Protein AF-A0A6A6R5P1-F1 (afdb_monomer_lite)

Foldseek 3Di:
DDDDDLVNDDLVVLLVVQLLQWAWEFELVAIDIDGPQCPDDPSSVVSNVVSVLLHDDDPPRPPRYEQEPDDPSSLVRVVVVQVSRVVSQVVVVPDPRLGRAEYEYEPARPLCVVPPLPDDQVVLVVLLVSLVVVLVCLLVLLVSVLVDDLSHQEYEYAPAHDPVRQVSLVPHDLLSLLSSLQSNVVSLVCNQPPDPVSDDPPPPDS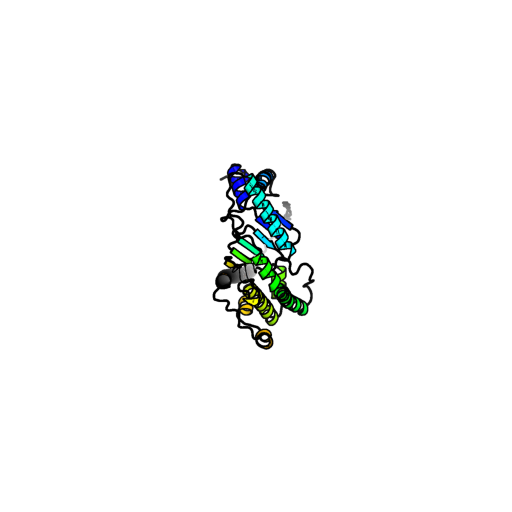HDYAYDYEDDLVCPVSLVDHHPCCVPPPVDDRDPQCDDRNVVVVVRSVVVVVVVVVVVVVVVVVVVVVVVVVVVVVVVVVVVVVVVVVVVVVVVVVVVVVVVVPPPDDDDDDDDDDDPDDDDPDDDDDD

Radius of gyration: 35.74 Å; chains: 1; bounding box: 60×50×123 Å

Organism: NCBI:txid390894

pLDDT: mean 77.58, std 15.61, range [39.22, 97.81]

Sequence (335 aa):
MSSTTILSLPAELRQQIVAQTISATIDKKGYHITTPFSSVCKTLQADANEVLSLWLPTASADPLVFVKNPDPETFKHFHAFHQLLNERAARLKNSAWPGVSEITIQVFDQVWNGTNLLKGTHEVWRMSMGAAVYSSQCCDWVTRLEGLPDSVKTVKFDLTLGVKETEAVREAEESMQKIFWYRLLQMVKVIVRPSRSLLSSDRVSTVQYEVVGTFPEWMEDAMGTPSEVELKYYRGEPVSYGEGLFAGFMKNVHKKREAIMLEMKTAAEKKAKKQLALENAREKMRKKMMVKKDFGRRMVELKKRKREVGDVGEQSSHTSNGVKRQKTEDGSVFR

Secondary structure (DSSP, 8-state):
-----GGGS-HHHHHHHHHHT-EEEEETTEEEEE-GGGGT-HHHHHHHHHHHHH----TTSTT-EEEES--HHHHHHHHHHHHHHHHHHHHTSS-------EEEEETTSSTTTTS-TTS-HHHHHHHHHHHHHHHHTHHHHHHHHHTS-TT--EEEEE-PPPHHHHHHHHHS-HHHHHHHHHHHHHHHHHHHS--GGGS-TT-----EEEEE----GGGHHHHHS--HHHHHHH-PPPP--SSGGGHHHHHHHHHHHHHHHHHHHHHHHHHHHHHHHHHHHHHHHHHHHHHHHHHHHHHHHHHHHHHHHTTSS----------------------

Structure (mmCIF, N/CA/C/O backbone):
data_AF-A0A6A6R5P1-F1
#
_entry.id   AF-A0A6A6R5P1-F1
#
loop_
_atom_site.group_PDB
_atom_site.id
_atom_site.type_symbol
_atom_site.label_atom_id
_atom_site.label_alt_id
_atom_site.label_comp_id
_atom_site.label_asym_id
_atom_site.label_entity_id
_atom_site.label_seq_id
_atom_site.pdbx_PDB_ins_code
_atom_site.Cartn_x
_atom_site.Cartn_y
_atom_site.Cartn_z
_atom_site.occupancy
_atom_site.B_iso_or_equiv
_atom_site.auth_seq_id
_atom_site.auth_comp_id
_atom_site.auth_asym_id
_atom_site.auth_atom_id
_atom_site.pdbx_PDB_model_num
ATOM 1 N N . MET A 1 1 ? -24.287 4.886 -29.055 1.00 49.56 1 MET A N 1
ATOM 2 C CA . MET A 1 1 ? -24.604 4.405 -27.696 1.00 49.56 1 MET A CA 1
ATOM 3 C C . MET A 1 1 ? -24.125 5.465 -26.726 1.00 49.56 1 MET A C 1
ATOM 5 O O . MET A 1 1 ? -22.937 5.763 -26.728 1.00 49.56 1 MET A O 1
ATOM 9 N N . SER A 1 2 ? -25.036 6.123 -26.015 1.00 52.03 2 SER A N 1
ATOM 10 C CA . SER A 1 2 ? -24.679 7.163 -25.047 1.00 52.03 2 SER A CA 1
ATOM 11 C C . SER A 1 2 ? -23.986 6.508 -23.855 1.00 52.03 2 SER A C 1
ATOM 13 O O . SER A 1 2 ? -24.511 5.546 -23.303 1.00 52.03 2 SER A O 1
ATOM 15 N N . SER A 1 3 ? -22.795 6.987 -23.498 1.00 62.50 3 SER A N 1
ATOM 16 C CA . SER A 1 3 ? -22.064 6.507 -22.323 1.00 62.50 3 SER A CA 1
ATOM 17 C C . SER A 1 3 ? -22.866 6.830 -21.061 1.00 62.50 3 SER A C 1
ATOM 19 O O . SER A 1 3 ? -23.151 8.002 -20.805 1.00 62.50 3 SER A O 1
ATOM 21 N N . THR A 1 4 ? -23.261 5.811 -20.298 1.00 71.88 4 THR A N 1
ATOM 22 C CA . THR A 1 4 ? -23.926 5.986 -19.003 1.00 71.88 4 THR A CA 1
ATOM 23 C C . THR A 1 4 ? -22.939 6.630 -18.037 1.00 71.88 4 THR A C 1
ATOM 25 O O . THR A 1 4 ? -21.936 6.027 -17.660 1.00 71.88 4 THR A O 1
ATOM 28 N N . THR A 1 5 ? -23.199 7.874 -17.647 1.00 84.06 5 THR A N 1
ATOM 29 C CA . THR A 1 5 ? -22.381 8.590 -16.663 1.00 84.06 5 THR A CA 1
ATOM 30 C C . THR A 1 5 ? -22.953 8.383 -15.265 1.00 84.06 5 THR A C 1
ATOM 32 O O . THR A 1 5 ? -24.163 8.230 -15.104 1.00 84.06 5 THR A O 1
ATOM 35 N N . ILE A 1 6 ? -22.112 8.430 -14.229 1.00 86.38 6 ILE A N 1
ATOM 36 C CA . ILE A 1 6 ? -22.555 8.311 -12.825 1.00 86.38 6 ILE A CA 1
ATOM 37 C C . ILE A 1 6 ? -23.667 9.316 -12.467 1.00 86.38 6 ILE A C 1
ATOM 39 O O . ILE A 1 6 ? -24.543 9.018 -11.666 1.00 86.38 6 ILE A O 1
ATOM 43 N N . LEU A 1 7 ? -23.678 10.484 -13.118 1.00 88.62 7 LEU A N 1
ATOM 44 C CA . LEU A 1 7 ? -24.674 11.539 -12.913 1.00 88.62 7 LEU A CA 1
ATOM 45 C C . LEU A 1 7 ? -26.053 11.204 -13.492 1.00 88.62 7 LEU A C 1
ATOM 47 O O . LEU A 1 7 ? -27.039 11.801 -13.079 1.00 88.62 7 LEU A O 1
ATOM 51 N N . SER A 1 8 ? -26.124 10.259 -14.432 1.00 90.31 8 SER A N 1
ATOM 52 C CA . SER A 1 8 ? -27.389 9.774 -14.997 1.00 90.31 8 SER A CA 1
ATOM 53 C C . SER A 1 8 ? -28.074 8.712 -14.130 1.00 90.31 8 SER A C 1
ATOM 55 O O . SER A 1 8 ? -29.208 8.334 -14.415 1.00 90.31 8 SER A O 1
ATOM 57 N N . LEU A 1 9 ? -27.406 8.237 -13.072 1.00 91.50 9 LEU A N 1
ATOM 58 C CA . LEU A 1 9 ? -27.980 7.284 -12.128 1.00 91.50 9 LEU A CA 1
ATOM 59 C C . LEU A 1 9 ? -28.962 7.983 -11.170 1.00 91.50 9 LEU A C 1
ATOM 61 O O . LEU A 1 9 ? -28.730 9.144 -10.817 1.00 91.50 9 LEU A O 1
ATOM 65 N N . PRO A 1 10 ? -30.007 7.282 -10.693 1.00 94.31 10 PRO A N 1
ATOM 66 C CA . PRO A 1 10 ? -30.834 7.723 -9.569 1.00 94.31 10 PRO A CA 1
ATOM 67 C C . PRO A 1 10 ? -30.001 8.075 -8.331 1.00 94.31 10 PRO A C 1
ATOM 69 O O . PRO A 1 10 ? -28.913 7.524 -8.132 1.00 94.31 10 PRO A O 1
ATOM 72 N N . ALA A 1 11 ? -30.505 8.995 -7.504 1.00 92.38 11 ALA A N 1
ATOM 73 C CA . ALA A 1 11 ? -29.780 9.505 -6.338 1.00 92.38 11 ALA A CA 1
ATOM 74 C C . ALA A 1 11 ? -29.394 8.385 -5.369 1.00 92.38 11 ALA A C 1
ATOM 76 O O . ALA A 1 11 ? -28.265 8.351 -4.894 1.00 92.38 11 ALA A O 1
ATOM 77 N N . GLU A 1 12 ? -30.280 7.414 -5.185 1.00 93.50 12 GLU A N 1
ATOM 78 C CA . GLU A 1 12 ? -30.100 6.259 -4.313 1.00 93.50 12 GLU A CA 1
ATOM 79 C C . GLU A 1 12 ? -28.872 5.437 -4.732 1.00 93.50 12 GLU A C 1
ATOM 81 O O . GLU A 1 12 ? -28.031 5.088 -3.904 1.00 93.50 12 GLU A O 1
ATOM 86 N N . LEU A 1 13 ? -28.712 5.185 -6.039 1.00 93.31 13 LEU A N 1
ATOM 87 C CA . LEU A 1 13 ? -27.556 4.453 -6.562 1.00 93.31 13 LEU A CA 1
ATOM 88 C C . LEU A 1 13 ? -26.272 5.278 -6.462 1.00 93.31 13 LEU A C 1
ATOM 90 O O . LEU A 1 13 ? -25.218 4.729 -6.143 1.00 93.31 13 LEU A O 1
ATOM 94 N N . ARG A 1 14 ? -26.336 6.594 -6.704 1.00 93.06 14 ARG A N 1
ATOM 95 C CA . ARG A 1 14 ? -25.165 7.469 -6.538 1.00 93.06 14 ARG A CA 1
ATOM 96 C C . ARG A 1 14 ? -24.708 7.502 -5.085 1.00 93.06 14 ARG A C 1
ATOM 98 O O . ARG A 1 14 ? -23.525 7.311 -4.829 1.00 93.06 14 ARG A O 1
ATOM 105 N N . GLN A 1 15 ? -25.632 7.673 -4.145 1.00 92.69 15 GLN A N 1
ATOM 106 C CA . GLN A 1 15 ? -25.356 7.654 -2.711 1.00 92.69 15 GLN A CA 1
ATOM 107 C C . GLN A 1 15 ? -24.795 6.301 -2.259 1.00 92.69 15 GLN A C 1
ATOM 109 O O . GLN A 1 15 ? -23.843 6.275 -1.483 1.00 92.69 15 GLN A O 1
ATOM 114 N N . GLN A 1 16 ? -25.304 5.181 -2.786 1.00 90.62 16 GLN A N 1
ATOM 115 C CA . GLN A 1 16 ? -24.750 3.852 -2.511 1.00 90.62 16 GLN A CA 1
ATOM 116 C C . GLN A 1 16 ? -23.306 3.717 -3.015 1.00 90.62 16 GLN A C 1
ATOM 118 O O . GLN A 1 16 ? -22.446 3.227 -2.282 1.00 90.62 16 GLN A O 1
ATOM 123 N N . ILE A 1 17 ? -23.017 4.189 -4.234 1.00 90.06 17 ILE A N 1
ATOM 124 C CA . ILE A 1 17 ? -21.650 4.225 -4.773 1.00 90.06 17 ILE A CA 1
ATOM 125 C C . ILE A 1 17 ? -20.761 5.098 -3.884 1.00 90.06 17 ILE A C 1
ATOM 127 O O . ILE A 1 17 ? -19.667 4.683 -3.511 1.00 90.06 17 ILE A O 1
ATOM 131 N N . VAL A 1 18 ? -21.230 6.286 -3.494 1.00 90.69 18 VAL A N 1
ATOM 132 C CA . VAL A 1 18 ? -20.482 7.176 -2.602 1.00 90.69 18 VAL A CA 1
ATOM 133 C C . VAL A 1 18 ? -20.188 6.478 -1.276 1.00 90.69 18 VAL A C 1
ATOM 135 O O . VAL A 1 18 ? -19.024 6.431 -0.883 1.00 90.69 18 VAL A O 1
ATOM 138 N N . ALA A 1 19 ? -21.187 5.859 -0.641 1.00 89.50 19 ALA A N 1
ATOM 139 C CA . ALA A 1 19 ? -21.049 5.151 0.630 1.00 89.50 19 ALA A CA 1
ATOM 140 C C . ALA A 1 19 ? -19.973 4.054 0.597 1.00 89.50 19 ALA A C 1
ATOM 142 O O . ALA A 1 19 ? -19.229 3.893 1.565 1.00 89.50 19 ALA A O 1
ATOM 143 N N . GLN A 1 20 ? -19.861 3.343 -0.528 1.00 88.00 20 GLN A N 1
ATOM 144 C CA . GLN A 1 20 ? -18.870 2.283 -0.750 1.00 88.00 20 GLN A CA 1
ATOM 145 C C . GLN A 1 20 ? -17.444 2.801 -0.988 1.00 88.00 20 GLN A C 1
ATOM 147 O O . GLN A 1 20 ? -16.500 2.021 -0.944 1.00 88.00 20 GLN A O 1
ATOM 152 N N . THR A 1 21 ? -17.274 4.101 -1.234 1.00 89.12 21 THR A N 1
ATOM 153 C CA . THR A 1 21 ? -15.957 4.729 -1.461 1.00 89.12 21 THR A CA 1
ATOM 154 C C . THR A 1 21 ? -15.468 5.569 -0.289 1.00 89.12 21 THR A C 1
ATOM 156 O O . THR A 1 21 ? -14.417 6.205 -0.388 1.00 89.12 21 THR A O 1
ATOM 159 N N . ILE A 1 22 ? -16.239 5.638 0.797 1.00 90.69 22 ILE A N 1
ATOM 160 C CA . ILE A 1 22 ? -15.817 6.374 1.983 1.00 90.69 22 ILE A CA 1
ATOM 161 C C . ILE A 1 22 ? -14.722 5.578 2.690 1.00 90.69 22 ILE A C 1
ATOM 163 O O . ILE A 1 22 ? -14.859 4.381 2.930 1.00 90.69 22 ILE A O 1
ATOM 167 N N . SER A 1 23 ? -13.656 6.275 3.063 1.00 90.94 23 SER A N 1
ATOM 168 C CA . SER A 1 23 ? -12.560 5.748 3.869 1.00 90.94 23 SER A CA 1
ATOM 169 C C . SER A 1 23 ? -12.299 6.666 5.057 1.00 90.94 23 SER A C 1
ATOM 171 O O . SER A 1 23 ? -12.531 7.873 4.989 1.00 90.94 23 SER A O 1
ATOM 173 N N . ALA A 1 24 ? -11.806 6.100 6.149 1.00 92.88 24 ALA A N 1
ATOM 174 C CA . ALA A 1 24 ? -11.311 6.819 7.303 1.00 92.88 24 ALA A CA 1
ATOM 175 C C . ALA A 1 24 ? -9.792 6.671 7.377 1.00 92.88 24 ALA A C 1
ATOM 177 O O . ALA A 1 24 ? -9.237 5.582 7.253 1.00 92.88 24 ALA A O 1
ATOM 178 N N . THR A 1 25 ? -9.112 7.786 7.585 1.00 93.12 25 THR A N 1
ATOM 179 C CA . THR A 1 25 ? -7.673 7.850 7.808 1.00 93.12 25 THR A CA 1
ATOM 180 C C . THR A 1 25 ? -7.427 8.445 9.180 1.00 93.12 25 THR A C 1
ATOM 182 O O . THR A 1 25 ? -8.003 9.476 9.509 1.00 93.12 25 THR A O 1
ATOM 185 N N . ILE A 1 26 ? -6.589 7.803 9.978 1.00 92.06 26 ILE A N 1
ATOM 186 C CA . ILE A 1 26 ? -6.249 8.209 11.337 1.00 92.06 26 ILE A CA 1
ATOM 187 C C . ILE A 1 26 ? -4.749 8.432 11.368 1.00 92.06 26 ILE A C 1
ATOM 189 O O . ILE A 1 26 ? -3.985 7.537 11.018 1.00 92.06 26 ILE A O 1
ATOM 193 N N . ASP A 1 27 ? -4.333 9.627 11.757 1.00 89.25 27 ASP A N 1
ATOM 194 C CA . ASP A 1 27 ? -2.936 10.024 11.817 1.00 89.25 27 ASP A CA 1
ATOM 195 C C . ASP A 1 27 ? -2.658 10.885 13.060 1.00 89.25 27 ASP A C 1
ATOM 197 O O . ASP A 1 27 ? -3.489 11.030 13.962 1.00 89.25 27 ASP A O 1
ATOM 201 N N . LYS A 1 28 ? -1.465 11.478 13.117 1.00 85.56 28 LYS A N 1
ATOM 202 C CA . LYS A 1 28 ? -1.026 12.336 14.225 1.00 85.56 28 LYS A CA 1
ATOM 203 C C . LYS A 1 28 ? -1.812 13.641 14.366 1.00 85.56 28 LYS A C 1
ATOM 205 O O . LYS A 1 28 ? -1.697 14.300 15.393 1.00 85.56 28 LYS A O 1
ATOM 210 N N . LYS A 1 29 ? -2.545 14.065 13.336 1.00 89.56 29 LYS A N 1
ATOM 211 C CA . LYS A 1 29 ? -3.340 15.302 13.327 1.00 89.56 29 LYS A CA 1
ATOM 212 C C . LYS A 1 29 ? -4.791 15.053 13.719 1.00 89.56 29 LYS A C 1
ATOM 214 O O . LYS A 1 29 ? -5.472 15.999 14.105 1.00 89.56 29 LYS A O 1
ATOM 219 N N . GLY A 1 30 ? -5.263 13.815 13.609 1.00 92.50 30 GLY A N 1
ATOM 220 C CA . GLY A 1 30 ? -6.624 13.449 13.967 1.00 92.50 30 GLY A CA 1
ATOM 221 C C . GLY A 1 30 ? -7.130 12.263 13.162 1.00 92.50 30 GLY A C 1
ATOM 222 O O . GLY A 1 30 ? -6.369 11.421 12.691 1.00 92.50 30 GLY A O 1
ATOM 223 N N . TYR A 1 31 ? -8.446 12.214 12.994 1.00 93.69 31 TYR A N 1
ATOM 224 C CA . TYR A 1 31 ? -9.097 11.318 12.050 1.00 93.69 31 TYR A CA 1
ATOM 225 C C . TYR A 1 31 ? -9.787 12.125 10.948 1.00 93.69 31 TYR A C 1
ATOM 227 O O . TYR A 1 31 ? -10.333 13.207 11.173 1.00 93.69 31 TYR A O 1
ATOM 235 N N . HIS A 1 32 ? -9.788 11.574 9.742 1.00 93.31 32 HIS A N 1
ATOM 236 C CA . HIS A 1 32 ? -10.339 12.176 8.541 1.00 93.31 32 HIS A CA 1
ATOM 237 C C . HIS A 1 32 ? -11.201 11.146 7.820 1.00 93.31 32 HIS A C 1
ATOM 239 O O . HIS A 1 32 ? -10.710 10.086 7.447 1.00 93.31 32 HIS A O 1
ATOM 245 N N . ILE A 1 33 ? -12.479 11.460 7.608 1.00 92.38 33 ILE A N 1
ATOM 246 C CA . ILE A 1 33 ? -13.384 10.643 6.795 1.00 92.38 33 ILE A CA 1
ATOM 247 C C . ILE A 1 33 ? -13.461 11.299 5.418 1.00 92.38 33 ILE A C 1
ATOM 249 O O . ILE A 1 33 ? -13.849 12.462 5.308 1.00 92.38 33 ILE A O 1
ATOM 253 N N . THR A 1 34 ? -13.059 10.581 4.377 1.00 91.00 34 THR A N 1
ATOM 254 C CA . THR A 1 34 ? -12.929 11.114 3.019 1.00 91.00 34 THR A CA 1
ATOM 255 C C . THR A 1 34 ? -13.632 10.224 2.005 1.00 91.00 34 THR A C 1
ATOM 257 O O . THR A 1 34 ? -13.811 9.026 2.205 1.00 91.00 34 THR A O 1
ATOM 260 N N . THR A 1 35 ? -14.025 10.828 0.887 1.00 90.12 35 THR A N 1
ATOM 261 C CA . THR A 1 35 ? -14.514 10.136 -0.309 1.00 90.12 35 THR A CA 1
ATOM 262 C C . THR A 1 35 ? -13.945 10.831 -1.546 1.00 90.12 35 THR A C 1
ATOM 264 O O . THR A 1 35 ? -13.858 12.071 -1.557 1.00 90.12 35 THR A O 1
ATOM 267 N N . PRO A 1 36 ? -13.583 10.080 -2.605 1.00 87.19 36 PRO A N 1
ATOM 268 C CA . PRO A 1 36 ? -13.086 10.657 -3.853 1.00 87.19 36 PRO A CA 1
ATOM 269 C C . PRO A 1 36 ? -14.103 11.583 -4.539 1.00 87.19 36 PRO A C 1
ATOM 271 O O . PRO A 1 36 ? -13.725 12.367 -5.402 1.00 87.19 36 PRO A O 1
ATOM 274 N N . PHE A 1 37 ? -15.382 11.532 -4.157 1.00 87.56 37 PHE A N 1
ATOM 275 C CA . PHE A 1 37 ? -16.450 12.307 -4.788 1.00 87.56 37 PHE A CA 1
ATOM 276 C C . PHE A 1 37 ? -16.629 13.730 -4.249 1.00 87.56 37 PHE A C 1
ATOM 278 O O . PHE A 1 37 ? -17.340 14.529 -4.860 1.00 87.56 37 PHE A O 1
ATOM 285 N N . SER A 1 38 ? -15.957 14.071 -3.148 1.00 78.31 38 SER A N 1
ATOM 286 C CA . SER A 1 38 ? -16.105 15.358 -2.452 1.00 78.31 38 SER A CA 1
ATOM 287 C C . SER A 1 38 ? -15.706 16.592 -3.281 1.00 78.31 38 SER A C 1
ATOM 289 O O . SER A 1 38 ? -16.122 17.702 -2.952 1.00 78.31 38 SER A O 1
ATOM 291 N N . SER A 1 39 ? -14.951 16.414 -4.372 1.00 81.94 39 SER A N 1
ATOM 292 C CA . SER A 1 39 ? -14.441 17.494 -5.232 1.00 81.94 39 SER A CA 1
ATOM 293 C C . SER A 1 39 ? -14.765 17.337 -6.724 1.00 81.94 39 SER A C 1
ATOM 295 O O . SER A 1 39 ? -14.327 18.155 -7.531 1.00 81.94 39 SER A O 1
ATOM 297 N N . VAL A 1 40 ? -15.530 16.310 -7.118 1.00 84.81 40 VAL A N 1
ATOM 298 C CA . VAL A 1 40 ? -15.752 15.988 -8.541 1.00 84.81 40 VAL A CA 1
ATOM 299 C C . VAL A 1 40 ? -16.800 16.902 -9.176 1.00 84.81 40 VAL A C 1
ATOM 301 O O . VAL A 1 40 ? -16.565 17.490 -10.228 1.00 84.81 40 VAL A O 1
ATOM 304 N N . CYS A 1 41 ? -17.981 17.016 -8.562 1.00 90.50 41 CYS A N 1
ATOM 305 C CA . CYS A 1 41 ? -19.042 17.917 -9.014 1.00 90.50 41 CYS A CA 1
ATOM 306 C C . CYS A 1 41 ? -20.042 18.205 -7.886 1.00 90.50 41 CYS A C 1
ATOM 308 O O . CYS A 1 41 ? -20.133 17.444 -6.925 1.00 90.50 41 CYS A O 1
ATOM 310 N N . LYS A 1 42 ? -20.839 19.273 -8.035 1.00 92.62 42 LYS A N 1
ATOM 311 C CA . LYS A 1 42 ? -21.799 19.723 -7.010 1.00 92.62 42 LYS A CA 1
ATOM 312 C C . LYS A 1 42 ? -22.815 18.648 -6.610 1.00 92.62 42 LYS A C 1
ATOM 314 O O . LYS A 1 42 ? -23.128 18.535 -5.433 1.00 92.62 42 LYS A O 1
ATOM 319 N N . THR A 1 43 ? -23.309 17.859 -7.567 1.00 92.19 43 THR A N 1
ATOM 320 C CA . THR A 1 43 ? -24.291 16.796 -7.296 1.00 92.19 43 THR A CA 1
ATOM 321 C C . THR A 1 43 ? -23.692 15.696 -6.427 1.00 92.19 43 THR A C 1
ATOM 323 O O . THR A 1 43 ? -24.227 15.402 -5.368 1.00 92.19 43 THR A O 1
ATOM 326 N N . LEU A 1 44 ? -22.539 15.148 -6.821 1.00 91.06 44 LEU A N 1
ATOM 327 C CA . LEU A 1 44 ? -21.869 14.103 -6.043 1.00 91.06 44 LEU A CA 1
ATOM 328 C C . LEU A 1 44 ? -21.348 14.619 -4.698 1.00 91.06 44 LEU A C 1
ATOM 330 O O . LEU A 1 44 ? -21.299 13.865 -3.735 1.00 91.06 44 LEU A O 1
ATOM 334 N N . GLN A 1 45 ? -20.988 15.900 -4.613 1.00 92.88 45 GLN A N 1
ATOM 335 C CA . GLN A 1 45 ? -20.626 16.535 -3.351 1.00 92.88 45 GLN A CA 1
ATOM 336 C C . GLN A 1 45 ? -21.830 16.639 -2.403 1.00 92.88 45 GLN A C 1
ATOM 338 O O . GLN A 1 45 ? -21.678 16.399 -1.208 1.00 92.88 45 GLN A O 1
ATOM 343 N N . ALA A 1 46 ? -23.020 16.969 -2.916 1.00 92.00 46 ALA A N 1
ATOM 344 C CA . ALA A 1 46 ? -24.247 16.966 -2.123 1.00 92.00 46 ALA A CA 1
ATOM 345 C C . ALA A 1 46 ? -24.589 15.547 -1.641 1.00 92.00 46 ALA A C 1
ATOM 347 O O . ALA A 1 46 ? -24.777 15.357 -0.440 1.00 92.00 46 ALA A O 1
ATOM 348 N N . ASP A 1 47 ? -24.542 14.561 -2.548 1.00 93.62 47 ASP A N 1
ATOM 349 C CA . ASP A 1 47 ? -24.736 13.143 -2.216 1.00 93.62 47 ASP A CA 1
ATOM 350 C C . ASP A 1 47 ? -23.720 12.695 -1.138 1.00 93.62 47 ASP A C 1
ATOM 352 O O . ASP A 1 47 ? -24.078 12.046 -0.159 1.00 93.62 47 ASP A O 1
ATOM 356 N N . ALA A 1 48 ? -22.448 13.095 -1.259 1.00 92.81 48 ALA A N 1
ATOM 357 C CA . ALA A 1 48 ? -21.409 12.790 -0.277 1.00 92.81 48 ALA A CA 1
ATOM 358 C C . ALA A 1 48 ? -21.651 13.426 1.088 1.00 92.81 48 ALA A C 1
ATOM 360 O O . ALA A 1 48 ? -21.483 12.751 2.100 1.00 92.81 48 ALA A O 1
ATOM 361 N N . ASN A 1 49 ? -22.051 14.695 1.141 1.00 92.44 49 ASN A N 1
ATOM 362 C CA . ASN A 1 49 ? -22.329 15.372 2.407 1.00 92.44 49 ASN A CA 1
ATOM 363 C C . ASN A 1 49 ? -23.488 14.708 3.160 1.00 92.44 49 ASN A C 1
ATOM 365 O O . ASN A 1 49 ? -23.417 14.551 4.380 1.00 92.44 49 ASN A O 1
ATOM 369 N N . GLU A 1 50 ? -24.523 14.287 2.433 1.00 92.25 50 GLU A N 1
ATOM 370 C CA . GLU A 1 50 ? -25.654 13.555 2.998 1.00 92.25 50 GLU A CA 1
ATOM 371 C C . GLU A 1 50 ? -25.195 12.206 3.568 1.00 92.25 50 GLU A C 1
ATOM 373 O O . GLU A 1 50 ? -25.357 11.944 4.765 1.00 92.25 50 GLU A O 1
ATOM 378 N N . VAL A 1 51 ? -24.514 11.398 2.748 1.00 91.81 51 VAL A N 1
ATOM 379 C CA . VAL A 1 51 ? -24.054 10.057 3.128 1.00 91.81 51 VAL A CA 1
ATOM 380 C C . VAL A 1 51 ? -23.047 10.104 4.280 1.00 91.81 51 VAL A C 1
ATOM 382 O O . VAL A 1 51 ? -23.167 9.326 5.223 1.00 91.81 51 VAL A O 1
ATOM 385 N N . LEU A 1 52 ? -22.076 11.022 4.268 1.00 91.00 52 LEU A N 1
ATOM 386 C CA . LEU A 1 52 ? -21.011 11.101 5.281 1.00 91.00 52 LEU A CA 1
ATOM 387 C C . LEU A 1 52 ? -21.540 11.312 6.704 1.00 91.00 52 LEU A C 1
ATOM 389 O O . LEU A 1 52 ? -20.911 10.857 7.665 1.00 91.00 52 LEU A O 1
ATOM 393 N N . SER A 1 53 ? -22.670 12.006 6.852 1.00 89.12 53 SER A N 1
ATOM 394 C CA . SER A 1 53 ? -23.288 12.276 8.155 1.00 89.12 53 SER A CA 1
ATOM 395 C C . SER A 1 53 ? -23.917 11.027 8.789 1.00 89.12 53 SER A C 1
ATOM 397 O O . SER A 1 53 ? -23.938 10.899 10.016 1.00 89.12 53 SER A O 1
ATOM 399 N N . LEU A 1 54 ? -24.364 10.094 7.944 1.00 89.25 54 LEU A N 1
ATOM 400 C CA . LEU A 1 54 ? -25.032 8.843 8.312 1.00 89.25 54 LEU A CA 1
ATOM 401 C C . LEU A 1 54 ? -24.108 7.627 8.205 1.00 89.25 54 LEU A C 1
ATOM 403 O O . LEU A 1 54 ? -24.463 6.533 8.637 1.00 89.25 54 LEU A O 1
ATOM 407 N N . TRP A 1 55 ? -22.932 7.807 7.610 1.00 90.00 55 TRP A N 1
ATOM 408 C CA . TRP A 1 55 ? -22.037 6.712 7.300 1.00 90.00 55 TRP A CA 1
ATOM 409 C C . TRP A 1 55 ? -21.484 6.041 8.556 1.00 90.00 55 TRP A C 1
ATOM 411 O O . TRP A 1 55 ? -20.978 6.698 9.478 1.00 90.00 55 TRP A O 1
ATOM 421 N N . LEU A 1 56 ? -21.544 4.712 8.518 1.00 89.06 56 LEU A N 1
ATOM 422 C CA . LEU A 1 56 ? -20.961 3.792 9.474 1.00 89.06 56 LEU A CA 1
ATOM 423 C C . LEU A 1 56 ? -20.167 2.724 8.713 1.00 89.06 56 LEU A C 1
ATOM 425 O O . LEU A 1 56 ? -20.649 2.223 7.691 1.00 89.06 56 LEU A O 1
ATOM 429 N N . PRO A 1 57 ? -18.986 2.330 9.214 1.00 83.81 57 PRO A N 1
ATOM 430 C CA . PRO A 1 57 ? -18.226 1.232 8.646 1.00 83.81 57 PRO A CA 1
ATOM 431 C C . PRO A 1 57 ? -19.020 -0.067 8.562 1.00 83.81 57 PRO A C 1
ATOM 433 O O . PRO A 1 57 ? -19.604 -0.498 9.555 1.00 83.81 57 PRO A O 1
ATOM 436 N N . THR A 1 58 ? -19.010 -0.711 7.395 1.00 76.25 58 THR A N 1
ATOM 437 C CA . THR A 1 58 ? -19.607 -2.039 7.196 1.00 76.25 58 THR A CA 1
ATOM 438 C C . THR A 1 58 ? -18.523 -3.056 6.866 1.00 76.25 58 THR A C 1
ATOM 440 O O . THR A 1 58 ? -17.522 -2.724 6.236 1.00 76.25 58 THR A O 1
ATOM 443 N N . ALA A 1 59 ? -18.733 -4.311 7.273 1.00 63.69 59 ALA A N 1
ATOM 444 C CA . ALA A 1 59 ? -17.760 -5.393 7.103 1.00 63.69 59 ALA A CA 1
ATOM 445 C C . ALA A 1 59 ? -17.437 -5.732 5.632 1.00 63.69 59 ALA A C 1
ATOM 447 O O . ALA A 1 59 ? -16.468 -6.432 5.368 1.00 63.69 59 ALA A O 1
ATOM 448 N N . SER A 1 60 ? -18.246 -5.267 4.674 1.00 61.66 60 SER A N 1
ATOM 449 C CA . SER A 1 60 ? -18.064 -5.524 3.240 1.00 61.66 60 SER A CA 1
ATOM 450 C C . SER A 1 60 ? -17.229 -4.471 2.509 1.00 61.66 60 SER A C 1
ATOM 452 O O . SER A 1 60 ? -17.000 -4.620 1.312 1.00 61.66 60 SER A O 1
ATOM 454 N N . ALA A 1 61 ? -16.832 -3.386 3.173 1.00 57.56 61 ALA A N 1
ATOM 455 C CA . ALA A 1 61 ? -16.067 -2.313 2.553 1.00 57.56 61 ALA A CA 1
ATOM 456 C C . ALA A 1 61 ? -14.608 -2.383 3.045 1.00 57.56 61 ALA A C 1
ATOM 458 O O . ALA A 1 61 ? -14.306 -2.071 4.195 1.00 57.56 61 ALA A O 1
ATOM 459 N N . ASP A 1 62 ? -13.724 -2.873 2.173 1.00 54.44 62 ASP A N 1
ATOM 460 C CA . ASP A 1 62 ? -12.329 -3.229 2.472 1.00 54.44 62 ASP A CA 1
ATOM 461 C C . ASP A 1 62 ? -11.348 -2.272 1.755 1.00 54.44 62 ASP A C 1
ATOM 463 O O . ASP A 1 62 ? -11.504 -2.062 0.546 1.00 54.44 62 ASP A O 1
ATOM 467 N N . PRO A 1 63 ? -10.316 -1.716 2.421 1.00 55.34 63 PRO A N 1
ATOM 468 C CA . PRO A 1 63 ? -10.189 -1.468 3.857 1.00 55.34 63 PRO A CA 1
ATOM 469 C C . PRO A 1 63 ? -10.679 -0.057 4.205 1.00 55.34 63 PRO A C 1
ATOM 471 O O . PRO A 1 63 ? -10.342 0.938 3.558 1.00 55.34 63 PRO A O 1
ATOM 474 N N . LEU A 1 64 ? -11.479 0.040 5.265 1.00 71.50 64 LEU A N 1
ATOM 475 C CA . LEU A 1 64 ? -12.172 1.282 5.590 1.00 71.50 64 LEU A CA 1
ATOM 476 C C . LEU A 1 64 ? -11.414 2.209 6.537 1.00 71.50 64 LEU A C 1
ATOM 478 O O . LEU A 1 64 ? -11.709 3.399 6.558 1.00 71.50 64 LEU A O 1
ATOM 482 N N . VAL A 1 65 ? -10.493 1.685 7.349 1.00 83.38 65 VAL A N 1
ATOM 483 C CA . VAL A 1 65 ? -9.801 2.459 8.389 1.00 83.38 65 VAL A CA 1
ATOM 484 C C . VAL A 1 65 ? -8.296 2.261 8.275 1.00 83.38 65 VAL A C 1
ATOM 486 O O . VAL A 1 65 ? -7.764 1.202 8.611 1.00 83.38 65 VAL A O 1
ATOM 489 N N . PHE A 1 66 ? -7.614 3.306 7.817 1.00 88.12 66 PHE A N 1
ATOM 490 C CA . PHE A 1 66 ? -6.163 3.360 7.714 1.00 88.12 66 PHE A CA 1
ATOM 491 C C . PHE A 1 66 ? -5.573 4.093 8.909 1.00 88.12 66 PHE A C 1
ATOM 493 O O . PHE A 1 66 ? -5.882 5.260 9.136 1.00 88.12 66 PHE A O 1
ATOM 500 N N . VAL A 1 67 ? -4.678 3.436 9.636 1.00 85.50 67 VAL A N 1
ATOM 501 C CA . VAL A 1 67 ? -3.865 4.053 10.682 1.00 85.50 67 VAL A CA 1
ATOM 502 C C . VAL A 1 67 ? -2.503 4.383 10.085 1.00 85.50 67 VAL A C 1
ATOM 504 O O . VAL A 1 67 ? -1.731 3.492 9.732 1.00 85.50 67 VAL A O 1
ATOM 507 N N . LYS A 1 68 ? -2.218 5.674 9.949 1.00 83.56 68 LYS A N 1
ATOM 508 C CA . LYS A 1 68 ? -0.988 6.219 9.379 1.00 83.56 68 LYS A CA 1
ATOM 509 C C . LYS A 1 68 ? -0.109 6.779 10.483 1.00 83.56 68 LYS A C 1
ATOM 511 O O . LYS A 1 68 ? -0.587 7.473 11.372 1.00 83.56 68 LYS A O 1
ATOM 516 N N . ASN A 1 69 ? 1.195 6.546 10.378 1.00 73.31 69 ASN A N 1
ATOM 517 C CA . ASN A 1 69 ? 2.201 7.065 11.319 1.00 73.31 69 ASN A CA 1
ATOM 518 C C . ASN A 1 69 ? 1.899 6.752 12.787 1.00 73.31 69 ASN A C 1
ATOM 520 O O . ASN A 1 69 ? 1.903 7.666 13.615 1.00 73.31 69 ASN A O 1
ATOM 524 N N . PRO A 1 70 ? 1.640 5.472 13.088 1.00 73.31 70 PRO A N 1
ATOM 525 C CA . PRO A 1 70 ? 1.174 5.025 14.389 1.00 73.31 70 PRO A CA 1
ATOM 526 C C . PRO A 1 70 ? 2.122 5.469 15.506 1.00 73.31 70 PRO A C 1
ATOM 528 O O . PRO A 1 70 ? 3.248 4.995 15.642 1.00 73.31 70 PRO A O 1
ATOM 531 N N . ASP A 1 71 ? 1.624 6.378 16.333 1.00 75.88 71 ASP A N 1
ATOM 532 C CA . ASP A 1 71 ? 2.254 6.869 17.553 1.00 75.88 71 ASP A CA 1
ATOM 533 C C . ASP A 1 71 ? 1.214 6.919 18.696 1.00 75.88 71 ASP A C 1
ATOM 535 O O . ASP A 1 71 ? 0.048 6.583 18.458 1.00 75.88 71 ASP A O 1
ATOM 539 N N . PRO A 1 72 ? 1.584 7.276 19.943 1.00 74.62 72 PRO A N 1
ATOM 540 C CA . PRO A 1 72 ? 0.623 7.304 21.048 1.00 74.62 72 PRO A CA 1
ATOM 541 C C . PRO A 1 72 ? -0.621 8.160 20.770 1.00 74.62 72 PRO A C 1
ATOM 543 O O . PRO A 1 72 ? -1.728 7.777 21.143 1.00 74.62 72 PRO A O 1
ATOM 546 N N . GLU A 1 73 ? -0.456 9.304 20.102 1.00 80.62 73 GLU A N 1
ATOM 547 C CA . GLU A 1 73 ? -1.561 10.219 19.799 1.00 80.62 73 GLU A CA 1
ATOM 548 C C . GLU A 1 73 ? -2.491 9.638 18.729 1.00 80.62 73 GLU A C 1
ATOM 550 O O . GLU A 1 73 ? -3.710 9.758 18.826 1.00 80.62 73 GLU A O 1
ATOM 555 N N . THR A 1 74 ? -1.938 8.906 17.763 1.00 84.38 74 THR A N 1
ATOM 556 C CA . THR A 1 74 ? -2.711 8.248 16.703 1.00 84.38 74 THR A CA 1
ATOM 557 C C . THR A 1 74 ? -3.746 7.269 17.275 1.00 84.38 74 THR A C 1
ATOM 559 O O . THR A 1 74 ? -4.888 7.233 16.816 1.00 84.38 74 THR A O 1
ATOM 562 N N . PHE A 1 75 ? -3.405 6.514 18.326 1.00 84.31 75 PHE A N 1
ATOM 563 C CA . PHE A 1 75 ? -4.363 5.610 18.979 1.00 84.31 75 PHE A CA 1
ATOM 564 C C . PHE A 1 75 ? -5.418 6.360 19.805 1.00 84.31 75 PHE A C 1
ATOM 566 O O . PHE A 1 75 ? -6.574 5.937 19.845 1.00 84.31 75 PHE A O 1
ATOM 573 N N . LYS A 1 76 ? -5.091 7.521 20.389 1.00 88.31 76 LYS A N 1
ATOM 574 C CA . LYS A 1 76 ? -6.113 8.394 20.996 1.00 88.31 76 LYS A CA 1
ATOM 575 C C . LYS A 1 76 ? -7.104 8.895 19.946 1.00 88.31 76 LYS A C 1
ATOM 577 O O . LYS A 1 76 ? -8.311 8.877 20.184 1.00 88.31 76 LYS A O 1
ATOM 582 N N . HIS A 1 77 ? -6.619 9.282 18.765 1.00 91.62 77 HIS A N 1
ATOM 583 C CA . HIS A 1 77 ? -7.481 9.662 17.645 1.00 91.62 77 HIS A CA 1
ATOM 584 C C . HIS A 1 77 ? -8.325 8.493 17.140 1.00 91.62 77 HIS A C 1
ATOM 586 O O . HIS A 1 77 ? -9.487 8.698 16.792 1.00 91.62 77 HIS A O 1
ATOM 592 N N . PHE A 1 78 ? -7.790 7.270 17.167 1.00 90.94 78 PHE A N 1
ATOM 593 C CA . PHE A 1 78 ? -8.564 6.066 16.881 1.00 90.94 78 PHE A CA 1
ATOM 594 C C . PHE A 1 78 ? -9.724 5.882 17.866 1.00 90.94 78 PHE A C 1
ATOM 596 O O . PHE A 1 78 ? -10.859 5.660 17.445 1.00 90.94 78 PHE A O 1
ATOM 603 N N . HIS A 1 79 ? -9.482 6.043 19.168 1.00 90.19 79 HIS A N 1
ATOM 604 C CA . HIS A 1 79 ? -10.549 5.993 20.169 1.00 90.19 79 HIS A CA 1
ATOM 605 C C . HIS A 1 79 ? -11.595 7.093 19.972 1.00 90.19 79 HIS A C 1
ATOM 607 O O . HIS A 1 79 ? -12.791 6.806 20.021 1.00 90.19 79 HIS A O 1
ATOM 613 N N . ALA A 1 80 ? -11.169 8.328 19.691 1.00 93.12 80 ALA A N 1
ATOM 614 C CA . ALA A 1 80 ? -12.082 9.435 19.405 1.00 93.12 80 ALA A CA 1
ATOM 615 C C . ALA A 1 80 ? -12.929 9.175 18.145 1.00 93.12 80 ALA A C 1
ATOM 617 O O . ALA A 1 80 ? -14.131 9.440 18.132 1.00 93.12 80 ALA A O 1
ATOM 618 N N . PHE A 1 81 ? -12.325 8.605 17.099 1.00 93.69 81 PHE A N 1
ATOM 619 C CA . PHE A 1 81 ? -13.029 8.165 15.897 1.00 93.69 81 PHE A CA 1
ATOM 620 C C . PHE A 1 81 ? -14.057 7.073 16.214 1.00 93.69 81 PHE A C 1
ATOM 622 O O . PHE A 1 81 ? -15.213 7.168 15.803 1.00 93.69 81 PHE A O 1
ATOM 629 N N . HIS A 1 82 ? -13.671 6.062 16.992 1.00 91.19 82 HIS A N 1
ATOM 630 C CA . HIS A 1 82 ? -14.575 4.994 17.406 1.00 91.19 82 HIS A CA 1
ATOM 631 C C . HIS A 1 82 ? -15.755 5.530 18.234 1.00 91.19 82 HIS A C 1
ATOM 633 O O . HIS A 1 82 ? -16.900 5.133 18.017 1.00 91.19 82 HIS A O 1
ATOM 639 N N . GLN A 1 83 ? -15.504 6.484 19.136 1.00 92.25 83 GLN A N 1
ATOM 640 C CA . GLN A 1 83 ? -16.549 7.161 19.903 1.00 92.25 83 GLN A CA 1
ATOM 641 C C . GLN A 1 83 ? -17.523 7.922 18.992 1.00 92.25 83 GLN A C 1
ATOM 643 O O . GLN A 1 83 ? -18.733 7.746 19.126 1.00 92.25 83 GLN A O 1
ATOM 648 N N . LEU A 1 84 ? -17.017 8.696 18.024 1.00 92.75 84 LEU A N 1
ATOM 649 C CA . LEU A 1 84 ? -17.854 9.386 17.037 1.00 92.75 84 LEU A CA 1
ATOM 650 C C . LEU A 1 84 ? -18.787 8.408 16.307 1.00 92.75 84 LEU A C 1
ATOM 652 O O . LEU A 1 84 ? -19.965 8.706 16.092 1.00 92.75 84 LEU A O 1
ATOM 656 N N . LEU A 1 85 ? -18.270 7.251 15.894 1.00 91.88 85 LEU A N 1
ATOM 657 C CA . LEU A 1 85 ? -19.064 6.247 15.191 1.00 91.88 85 LEU A CA 1
ATOM 658 C C . LEU A 1 85 ? -20.111 5.589 16.100 1.00 91.88 85 LEU A C 1
ATOM 660 O O . LEU A 1 85 ? -21.247 5.401 15.666 1.00 91.88 85 LEU A O 1
ATOM 664 N N . ASN A 1 86 ? -19.785 5.331 17.368 1.00 90.19 86 ASN A N 1
ATOM 665 C CA . ASN A 1 86 ? -20.757 4.862 18.359 1.00 90.19 86 ASN A CA 1
ATOM 666 C C . ASN A 1 86 ? -21.893 5.874 18.569 1.00 90.19 86 ASN A C 1
ATOM 668 O O . ASN A 1 86 ? -23.067 5.504 18.566 1.00 90.19 86 ASN A O 1
ATOM 672 N N . GLU A 1 87 ? -21.567 7.162 18.695 1.00 91.56 87 GLU A N 1
ATOM 673 C CA . GLU A 1 87 ? -22.561 8.234 18.824 1.00 91.56 87 GLU A CA 1
ATOM 674 C C . GLU A 1 87 ? -23.446 8.341 17.572 1.00 91.56 87 GLU A C 1
ATOM 676 O O . GLU A 1 87 ? -24.660 8.537 17.666 1.00 91.56 87 GLU A O 1
ATOM 681 N N . ARG A 1 88 ? -22.870 8.166 16.375 1.00 91.44 88 ARG A N 1
ATOM 682 C CA . ARG A 1 88 ? -23.638 8.079 15.121 1.00 91.44 88 ARG A CA 1
ATOM 683 C C . ARG A 1 88 ? -24.579 6.879 15.119 1.00 91.44 88 ARG A C 1
ATOM 685 O O . ARG A 1 88 ? -25.762 7.064 14.843 1.00 91.44 88 ARG A O 1
ATOM 692 N N . ALA A 1 89 ? -24.089 5.693 15.467 1.00 90.44 89 ALA A N 1
ATOM 693 C CA . ALA A 1 89 ? -24.893 4.477 15.522 1.00 90.44 89 ALA A CA 1
ATOM 694 C C . ALA A 1 89 ? -26.072 4.613 16.498 1.00 90.44 89 ALA A C 1
ATOM 696 O O . ALA A 1 89 ? -27.207 4.306 16.134 1.00 90.44 89 ALA A O 1
ATOM 697 N N . ALA A 1 90 ? -25.835 5.178 17.686 1.00 90.38 90 ALA A N 1
ATOM 698 C CA . ALA A 1 90 ? -26.878 5.427 18.680 1.00 90.38 90 ALA A CA 1
ATOM 699 C C . ALA A 1 90 ? -27.979 6.375 18.166 1.00 90.38 90 ALA A C 1
ATOM 701 O O . ALA A 1 90 ? -29.165 6.157 18.422 1.00 90.38 90 ALA A O 1
ATOM 702 N N . ARG A 1 91 ? -27.614 7.412 17.396 1.00 90.38 91 ARG A N 1
ATOM 703 C CA . ARG A 1 91 ? -28.585 8.351 16.804 1.00 90.38 91 ARG A CA 1
ATOM 704 C C . ARG A 1 91 ? -29.442 7.723 15.709 1.00 90.38 91 ARG A C 1
ATOM 706 O O . ARG A 1 91 ? -30.582 8.147 15.534 1.00 90.38 91 ARG A O 1
ATOM 713 N N . LEU A 1 92 ? -28.928 6.722 14.994 1.00 87.19 92 LEU A N 1
ATOM 714 C CA . LEU A 1 92 ? -29.616 6.120 13.849 1.00 87.19 92 LEU A CA 1
ATOM 715 C C . LEU A 1 92 ? -30.754 5.158 14.233 1.00 87.19 92 LEU A C 1
ATOM 717 O O . LEU A 1 92 ? -31.450 4.694 13.335 1.00 87.19 92 LEU A O 1
ATOM 721 N N . LYS A 1 93 ? -30.978 4.906 15.537 1.00 71.25 93 LYS A N 1
ATOM 722 C CA . LYS A 1 93 ? -32.094 4.179 16.201 1.00 71.25 93 LYS A CA 1
ATOM 723 C C . LYS A 1 93 ? -32.445 2.759 15.713 1.00 71.25 93 LYS A C 1
ATOM 725 O O . LYS A 1 93 ? -33.038 2.017 16.483 1.00 71.25 93 LYS A O 1
ATOM 730 N N . ASN A 1 94 ? -32.032 2.351 14.515 1.00 64.81 94 ASN A N 1
ATOM 731 C CA . ASN A 1 94 ? -32.343 1.069 13.872 1.00 64.81 94 ASN A CA 1
ATOM 732 C C . ASN A 1 94 ? -31.102 0.359 13.303 1.00 64.81 94 ASN A C 1
ATOM 734 O O . ASN A 1 94 ? -31.229 -0.679 12.660 1.00 64.81 94 ASN A O 1
ATOM 738 N N . SER A 1 95 ? -29.901 0.910 13.493 1.00 64.44 95 SER A N 1
ATOM 739 C CA . SER A 1 95 ? -28.662 0.309 12.991 1.00 64.44 95 SER A CA 1
ATOM 740 C C . SER A 1 95 ? -27.858 -0.263 14.150 1.00 64.44 95 SER A C 1
ATOM 742 O O . SER A 1 95 ? -27.173 0.471 14.858 1.00 64.44 95 SER A O 1
ATOM 744 N N . ALA A 1 96 ? -27.936 -1.582 14.342 1.00 76.06 96 ALA A N 1
ATOM 745 C CA . ALA A 1 96 ? -26.955 -2.300 15.146 1.00 76.06 96 ALA A CA 1
ATOM 746 C C . ALA A 1 96 ? -25.614 -2.233 14.406 1.00 76.06 96 ALA A C 1
ATOM 748 O O . ALA A 1 96 ? -25.374 -2.980 13.458 1.00 76.06 96 ALA A O 1
ATOM 749 N N . TRP A 1 97 ? -24.771 -1.273 14.781 1.00 85.62 97 TRP A N 1
ATOM 750 C CA . TRP A 1 97 ? -23.444 -1.145 14.201 1.00 85.62 97 TRP A CA 1
ATOM 751 C C . TRP A 1 97 ? -22.504 -2.155 14.872 1.00 85.62 97 TRP A C 1
ATOM 753 O O . TRP A 1 97 ? -22.313 -2.071 16.084 1.00 85.62 97 TRP A O 1
ATOM 763 N N . PRO A 1 98 ? -21.905 -3.105 14.129 1.00 83.19 98 PRO A N 1
ATOM 764 C CA . PRO A 1 98 ? -21.047 -4.141 14.710 1.00 83.19 98 PRO A CA 1
ATOM 765 C C . PRO A 1 98 ? -19.665 -3.625 15.150 1.00 83.19 98 PRO A C 1
ATOM 767 O O . PRO A 1 98 ? -18.834 -4.417 15.591 1.00 83.19 98 PRO A O 1
ATOM 770 N N . GLY A 1 99 ? -19.409 -2.321 15.015 1.00 87.31 99 GLY A N 1
ATOM 771 C CA . GLY A 1 99 ? -18.107 -1.707 15.238 1.00 87.31 99 GLY A CA 1
ATOM 772 C C . GLY A 1 99 ? -17.168 -1.851 14.037 1.00 87.31 99 GLY A C 1
ATOM 773 O O . GLY A 1 99 ? -17.551 -2.310 12.957 1.00 87.31 99 GLY A O 1
ATOM 774 N N . VAL A 1 100 ? -15.917 -1.432 14.224 1.00 88.44 100 VAL A N 1
ATOM 775 C CA . VAL A 1 100 ? -14.855 -1.599 13.222 1.00 88.44 100 VAL A CA 1
ATOM 776 C C . VAL A 1 100 ? -14.298 -3.008 13.359 1.00 88.44 100 VAL A C 1
ATOM 778 O O . VAL A 1 100 ? -13.699 -3.309 14.386 1.00 88.44 100 VAL A O 1
ATOM 781 N N . SER A 1 101 ? -14.497 -3.858 12.349 1.00 88.31 101 SER A N 1
ATOM 782 C CA . SER A 1 101 ? -14.012 -5.245 12.361 1.00 88.31 101 SER A CA 1
ATOM 783 C C . SER A 1 101 ? -12.553 -5.384 11.953 1.00 88.31 101 SER A C 1
ATOM 785 O O . SER A 1 101 ? -11.877 -6.307 12.400 1.00 88.31 101 SER A O 1
ATOM 787 N N . GLU A 1 102 ? -12.078 -4.486 11.098 1.00 90.62 102 GLU A N 1
ATOM 788 C CA . GLU A 1 102 ? -10.753 -4.560 10.507 1.00 90.62 102 GLU A CA 1
ATOM 789 C C . GLU A 1 102 ? -10.111 -3.177 10.431 1.00 90.62 102 GLU A C 1
ATOM 791 O O . GLU A 1 102 ? -10.768 -2.194 10.078 1.00 90.62 102 GLU A O 1
ATOM 796 N N . ILE A 1 103 ? -8.819 -3.115 10.748 1.00 91.06 103 ILE A N 1
ATOM 797 C CA . ILE A 1 103 ? -7.993 -1.921 10.564 1.00 91.06 103 ILE A CA 1
ATOM 798 C C . ILE A 1 103 ? -6.739 -2.273 9.772 1.00 91.06 103 ILE A C 1
ATOM 800 O O . ILE A 1 103 ? -6.176 -3.358 9.929 1.00 91.06 103 ILE A O 1
ATOM 804 N N . THR A 1 104 ? -6.274 -1.333 8.952 1.00 92.00 104 THR A N 1
ATOM 805 C CA . THR A 1 104 ? -4.986 -1.443 8.262 1.00 92.00 104 THR A CA 1
ATOM 806 C C . THR A 1 104 ? -4.022 -0.410 8.818 1.00 92.00 104 THR A C 1
ATOM 808 O O . THR A 1 104 ? -4.289 0.789 8.773 1.00 92.00 104 THR A O 1
ATOM 811 N N . ILE A 1 105 ? -2.885 -0.861 9.334 1.00 89.06 105 ILE A N 1
ATOM 812 C CA . ILE A 1 105 ? -1.824 -0.006 9.854 1.00 89.06 105 ILE A CA 1
ATOM 813 C C . ILE A 1 105 ? -0.745 0.131 8.784 1.00 89.06 105 ILE A C 1
ATOM 815 O O . ILE A 1 105 ? -0.063 -0.840 8.458 1.00 89.06 105 ILE A O 1
ATOM 819 N N . GLN A 1 106 ? -0.578 1.341 8.250 1.00 85.94 106 GLN A N 1
ATOM 820 C CA . GLN A 1 106 ? 0.494 1.656 7.312 1.00 85.94 106 GLN A CA 1
ATOM 821 C C . GLN A 1 106 ? 1.782 1.909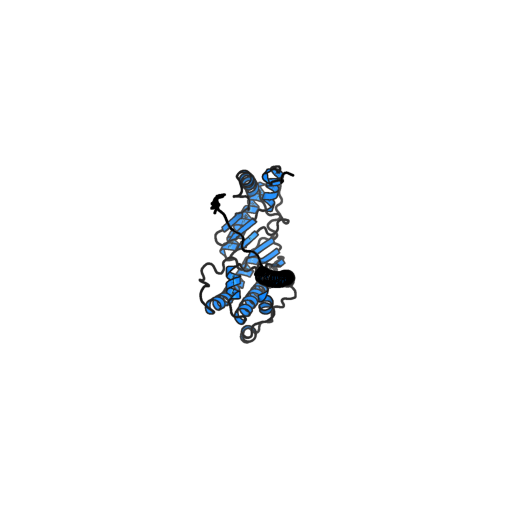 8.082 1.00 85.94 106 GLN A C 1
ATOM 823 O O . GLN A 1 106 ? 1.961 2.956 8.710 1.00 85.94 106 GLN A O 1
ATOM 828 N N . VAL A 1 107 ? 2.692 0.941 8.015 1.00 78.69 107 VAL A N 1
ATOM 829 C CA . VAL A 1 107 ? 3.931 0.967 8.800 1.00 78.69 107 VAL A CA 1
ATOM 830 C C . VAL A 1 107 ? 4.884 2.072 8.320 1.00 78.69 107 VAL A C 1
ATOM 832 O O . VAL A 1 107 ? 5.664 2.596 9.111 1.00 78.69 107 VAL A O 1
ATOM 835 N N . PHE A 1 108 ? 4.785 2.484 7.051 1.00 71.44 108 PHE A N 1
ATOM 836 C CA . PHE A 1 108 ? 5.774 3.350 6.400 1.00 71.44 108 PHE A CA 1
ATOM 837 C C . PHE A 1 108 ? 5.292 4.733 5.958 1.00 71.44 108 PHE A C 1
ATOM 839 O O . PHE A 1 108 ? 6.085 5.465 5.374 1.00 71.44 108 PHE A O 1
ATOM 846 N N . ASP A 1 109 ? 4.042 5.116 6.227 1.00 63.22 109 ASP A N 1
ATOM 847 C CA . ASP A 1 109 ? 3.401 6.243 5.528 1.00 63.22 109 ASP A CA 1
ATOM 848 C C . ASP A 1 109 ? 4.153 7.592 5.630 1.00 63.22 109 ASP A C 1
ATOM 850 O O . ASP A 1 109 ? 4.093 8.373 4.686 1.00 63.22 109 ASP A O 1
ATOM 854 N N . GLN A 1 110 ? 4.891 7.894 6.708 1.00 54.09 110 GLN A N 1
ATOM 855 C CA . GLN A 1 110 ? 5.672 9.140 6.855 1.00 54.09 110 GLN A CA 1
ATOM 856 C C . GLN A 1 110 ? 6.839 9.040 7.852 1.00 54.09 110 GLN A C 1
ATOM 858 O O . GLN A 1 110 ? 7.265 10.065 8.391 1.00 54.09 110 GLN A O 1
ATOM 863 N N . VAL A 1 111 ? 7.406 7.850 8.093 1.00 52.41 111 VAL A N 1
ATOM 864 C CA . VAL A 1 111 ? 8.598 7.695 8.968 1.00 52.41 111 VAL A CA 1
ATOM 865 C C . VAL A 1 111 ? 9.753 8.627 8.533 1.00 52.41 111 VAL A C 1
ATOM 867 O O . VAL A 1 111 ? 10.623 8.966 9.332 1.00 52.41 111 VAL A O 1
ATOM 870 N N . TRP A 1 112 ? 9.706 9.129 7.295 1.00 53.81 112 TRP A N 1
ATOM 871 C CA . TRP A 1 112 ? 10.791 9.842 6.627 1.00 53.81 112 TRP A CA 1
ATOM 872 C C . TRP A 1 112 ? 10.488 11.304 6.265 1.00 53.81 112 TRP A C 1
ATOM 874 O O . TRP A 1 112 ? 11.367 11.992 5.742 1.00 53.81 112 TRP A O 1
ATOM 884 N N . ASN A 1 113 ? 9.284 11.821 6.556 1.00 44.72 113 ASN A N 1
ATOM 885 C CA . ASN A 1 113 ? 8.950 13.236 6.334 1.00 44.72 113 ASN A CA 1
ATOM 886 C C . ASN A 1 113 ? 9.692 14.117 7.356 1.00 44.72 113 ASN A C 1
ATOM 888 O O . ASN A 1 113 ? 9.160 14.481 8.400 1.00 44.72 113 ASN A O 1
ATOM 892 N N . GLY A 1 114 ? 10.953 14.428 7.062 1.00 46.09 114 GLY A N 1
ATOM 893 C CA . GLY A 1 114 ? 11.848 15.214 7.917 1.00 46.09 114 GLY A CA 1
ATOM 894 C C . GLY A 1 114 ? 13.295 14.725 7.896 1.00 46.09 114 GLY A C 1
ATOM 895 O O . GLY A 1 114 ? 14.199 15.455 8.298 1.00 46.09 114 GLY A O 1
ATOM 896 N N . THR A 1 115 ? 13.546 13.516 7.389 1.00 48.81 115 THR A N 1
ATOM 897 C CA . THR A 1 115 ? 14.900 13.049 7.087 1.00 48.81 115 THR A CA 1
ATOM 898 C C . THR A 1 115 ? 15.223 13.450 5.651 1.00 48.81 115 THR A C 1
ATOM 900 O O . THR A 1 115 ? 14.576 12.994 4.714 1.00 48.81 115 THR A O 1
ATOM 903 N N . ASN A 1 116 ? 16.202 14.337 5.456 1.00 47.66 116 ASN A N 1
ATOM 904 C CA . ASN A 1 116 ? 16.740 14.610 4.123 1.00 47.66 116 ASN A CA 1
ATOM 905 C C . ASN A 1 116 ? 17.459 13.345 3.638 1.00 47.66 116 ASN A C 1
ATOM 907 O O . ASN A 1 116 ? 18.632 13.199 3.925 1.00 47.66 116 ASN A O 1
ATOM 911 N N . LEU A 1 117 ? 16.760 12.441 2.948 1.00 52.00 117 LEU A N 1
ATOM 912 C CA . LEU A 1 117 ? 17.278 11.166 2.413 1.00 52.00 117 LEU A CA 1
ATOM 913 C C . LEU A 1 117 ? 18.206 11.336 1.192 1.00 52.00 117 LEU A C 1
ATOM 915 O O . LEU A 1 117 ? 18.325 10.440 0.362 1.00 52.00 117 LEU A O 1
ATOM 919 N N . LEU A 1 118 ? 18.782 12.522 1.003 1.00 46.84 118 LEU A N 1
ATOM 920 C CA . LEU A 1 118 ? 19.437 12.871 -0.253 1.00 46.84 118 LEU A CA 1
ATOM 921 C C . LEU A 1 118 ? 20.936 12.565 -0.283 1.00 46.84 118 LEU A C 1
ATOM 923 O O . LEU A 1 118 ? 21.512 12.728 -1.359 1.00 46.84 118 LEU A O 1
ATOM 927 N N . LYS A 1 119 ? 21.605 12.166 0.815 1.00 46.25 119 LYS A N 1
ATOM 928 C CA . LYS A 1 119 ? 23.073 11.992 0.807 1.00 46.25 119 LYS A CA 1
ATOM 929 C C . LYS A 1 119 ? 23.609 10.940 1.798 1.00 46.25 119 LYS A C 1
ATOM 931 O O . LYS A 1 119 ? 24.199 11.273 2.823 1.00 46.25 119 LYS A O 1
ATOM 936 N N . GLY A 1 120 ? 23.622 9.675 1.365 1.00 54.78 120 GLY A N 1
ATOM 937 C CA . GLY A 1 120 ? 24.689 8.714 1.697 1.00 54.78 120 GLY A CA 1
ATOM 938 C C . GLY A 1 120 ? 24.286 7.459 2.482 1.00 54.78 120 GLY A C 1
ATOM 939 O O . GLY A 1 120 ? 23.208 7.360 3.059 1.00 54.78 120 GLY A O 1
ATOM 940 N N . THR A 1 121 ? 25.208 6.492 2.550 1.00 55.53 121 THR A N 1
ATOM 941 C CA . THR A 1 121 ? 25.084 5.200 3.268 1.00 55.53 121 THR A CA 1
ATOM 942 C C . THR A 1 121 ? 24.682 5.340 4.743 1.00 55.53 121 THR A C 1
ATOM 944 O O . THR A 1 121 ? 24.036 4.458 5.308 1.00 55.53 121 THR A O 1
ATOM 947 N N . HIS A 1 122 ? 25.002 6.477 5.362 1.00 57.25 122 HIS A N 1
ATOM 948 C CA . HIS A 1 122 ? 24.625 6.807 6.735 1.00 57.25 122 HIS A CA 1
ATOM 949 C C . HIS A 1 122 ? 23.108 7.023 6.913 1.00 57.25 122 HIS A C 1
ATOM 951 O O . HIS A 1 122 ? 22.579 6.833 8.010 1.00 57.25 122 HIS A O 1
ATOM 957 N N . GLU A 1 123 ? 22.385 7.421 5.865 1.00 57.47 123 GLU A N 1
ATOM 958 C CA . GLU A 1 123 ? 20.937 7.642 5.923 1.00 57.47 123 GLU A CA 1
ATOM 959 C C . GLU A 1 123 ? 20.180 6.320 5.874 1.00 57.47 123 GLU A C 1
ATOM 961 O O . GLU A 1 123 ? 19.302 6.124 6.704 1.00 57.47 123 GLU A O 1
ATOM 966 N N . VAL A 1 124 ? 20.597 5.361 5.041 1.00 56.53 124 VAL A N 1
ATOM 967 C CA . VAL A 1 124 ? 20.028 4.003 5.064 1.00 56.53 124 VAL A CA 1
ATOM 968 C C . VAL A 1 124 ? 20.360 3.288 6.372 1.00 56.53 124 VAL A C 1
ATOM 970 O O . VAL A 1 124 ? 19.492 2.647 6.953 1.00 56.53 124 VAL A O 1
ATOM 973 N N . TRP A 1 125 ? 21.572 3.451 6.911 1.00 58.38 125 TRP A N 1
ATOM 974 C CA . TRP A 1 125 ? 21.880 2.957 8.257 1.00 58.38 125 TRP A CA 1
ATOM 975 C C . TRP A 1 125 ? 20.957 3.580 9.312 1.00 58.38 125 TRP A C 1
ATOM 977 O O . TRP A 1 125 ? 20.435 2.873 10.169 1.00 58.38 125 TRP A O 1
ATOM 987 N N . ARG A 1 126 ? 20.673 4.887 9.223 1.00 58.94 126 ARG A N 1
ATOM 988 C CA . ARG A 1 126 ? 19.674 5.555 10.072 1.00 58.94 126 ARG A CA 1
ATOM 989 C C . ARG A 1 126 ? 18.251 5.057 9.793 1.00 58.94 126 ARG A C 1
ATOM 991 O O . ARG A 1 126 ? 17.459 5.048 10.723 1.00 58.94 126 ARG A O 1
ATOM 998 N N . MET A 1 127 ? 17.924 4.613 8.578 1.00 56.31 127 MET A N 1
ATOM 999 C CA . MET A 1 127 ? 16.637 3.987 8.252 1.00 56.31 127 MET A CA 1
ATOM 1000 C C . MET A 1 127 ? 16.509 2.596 8.878 1.00 56.31 127 MET A C 1
ATOM 1002 O O . MET A 1 127 ? 15.504 2.305 9.520 1.00 56.31 127 MET A O 1
ATOM 1006 N N . SER A 1 128 ? 17.547 1.769 8.775 1.00 56.72 128 SER A N 1
ATOM 1007 C CA . SER A 1 128 ? 17.638 0.456 9.420 1.00 56.72 128 SER A CA 1
ATOM 1008 C C . SER A 1 128 ? 17.623 0.577 10.945 1.00 56.72 128 SER A C 1
ATOM 1010 O O . SER A 1 128 ? 16.907 -0.151 11.630 1.00 56.72 128 SER A O 1
ATOM 1012 N N . MET A 1 129 ? 18.337 1.567 11.486 1.00 54.41 129 MET A N 1
ATOM 1013 C CA . MET A 1 129 ? 18.279 1.934 12.899 1.00 54.41 129 MET A CA 1
ATOM 1014 C C . MET A 1 129 ? 16.946 2.583 13.271 1.00 54.41 129 MET A C 1
ATOM 1016 O O . MET A 1 129 ? 16.514 2.434 14.397 1.00 54.41 129 MET A O 1
ATOM 1020 N N . GLY A 1 130 ? 16.267 3.275 12.358 1.00 54.69 130 GLY A N 1
ATOM 1021 C CA . GLY A 1 130 ? 14.948 3.876 12.553 1.00 54.69 130 GLY A CA 1
ATOM 1022 C C . GLY A 1 130 ? 13.854 2.818 12.640 1.00 54.69 130 GLY A C 1
ATOM 1023 O O . GLY A 1 130 ? 13.006 2.903 13.520 1.00 54.69 130 GLY A O 1
ATOM 1024 N N . ALA A 1 131 ? 13.939 1.767 11.821 1.00 54.06 131 ALA A N 1
ATOM 1025 C CA . ALA A 1 131 ? 13.158 0.544 11.980 1.00 54.06 131 ALA A CA 1
ATOM 1026 C C . ALA A 1 131 ? 13.488 -0.147 13.316 1.00 54.06 131 ALA A C 1
ATOM 1028 O O . ALA A 1 131 ? 12.583 -0.591 14.018 1.00 54.06 131 ALA A O 1
ATOM 1029 N N . ALA A 1 132 ? 14.761 -0.150 13.733 1.00 47.50 132 ALA A N 1
ATOM 1030 C CA . ALA A 1 132 ? 15.160 -0.636 15.054 1.00 47.50 132 ALA A CA 1
ATOM 1031 C C . ALA A 1 132 ? 14.671 0.266 16.215 1.00 47.50 132 ALA A C 1
ATOM 1033 O O . ALA A 1 132 ? 14.309 -0.243 17.271 1.00 47.50 132 ALA A O 1
ATOM 1034 N N . VAL A 1 133 ? 14.579 1.586 16.039 1.00 46.22 133 VAL A N 1
ATOM 1035 C CA . VAL A 1 133 ? 14.045 2.542 17.026 1.00 46.22 133 VAL A CA 1
ATOM 1036 C C . VAL A 1 133 ? 12.521 2.434 17.099 1.00 46.22 133 VAL A C 1
ATOM 1038 O O . VAL A 1 133 ? 11.974 2.402 18.198 1.00 46.22 133 VAL A O 1
ATOM 1041 N N . TYR A 1 134 ? 11.832 2.250 15.971 1.00 52.88 134 TYR A N 1
ATOM 1042 C CA . TYR A 1 134 ? 10.423 1.844 15.957 1.00 52.88 134 TYR A CA 1
ATOM 1043 C C . TYR A 1 134 ? 10.234 0.499 16.669 1.00 52.88 134 TYR A C 1
ATOM 1045 O O . TYR A 1 134 ? 9.291 0.348 17.442 1.00 52.88 134 TYR A O 1
ATOM 1053 N N . SER A 1 135 ? 11.181 -0.433 16.511 1.00 47.72 135 SER A N 1
ATOM 1054 C CA . SER A 1 135 ? 11.172 -1.696 17.252 1.00 47.72 135 SER A CA 1
ATOM 1055 C C . SER A 1 135 ? 11.481 -1.536 18.746 1.00 47.72 135 SER A C 1
ATOM 1057 O O . SER A 1 135 ? 10.991 -2.303 19.565 1.00 47.72 135 SER A O 1
ATOM 1059 N N . SER A 1 136 ? 12.224 -0.502 19.151 1.00 45.56 136 SER A N 1
ATOM 1060 C CA . SER A 1 136 ? 12.414 -0.180 20.573 1.00 45.56 136 SER A CA 1
ATOM 1061 C C . SER A 1 136 ? 11.149 0.408 21.211 1.00 45.56 136 SER A C 1
ATOM 1063 O O . SER A 1 136 ? 10.964 0.296 22.418 1.00 45.56 136 SER A O 1
ATOM 1065 N N . GLN A 1 137 ? 10.230 0.938 20.394 1.00 53.38 137 GLN A N 1
ATOM 1066 C CA . GLN A 1 137 ? 8.865 1.281 20.802 1.00 53.38 137 GLN A CA 1
ATOM 1067 C C . GLN A 1 137 ? 7.901 0.080 20.718 1.00 53.38 137 GLN A C 1
ATOM 1069 O O . GLN A 1 137 ? 6.710 0.255 20.964 1.00 53.38 137 GLN A O 1
ATOM 1074 N N . CYS A 1 138 ? 8.357 -1.142 20.390 1.00 51.00 138 CYS A N 1
ATOM 1075 C CA . CYS A 1 138 ? 7.493 -2.333 20.306 1.00 51.00 138 CYS A CA 1
ATOM 1076 C C . CYS A 1 138 ? 6.679 -2.580 21.581 1.00 51.00 138 CYS A C 1
ATOM 1078 O O . CYS A 1 138 ? 5.541 -3.032 21.488 1.00 51.00 138 CYS A O 1
ATOM 1080 N N . CYS A 1 139 ? 7.230 -2.285 22.763 1.00 53.31 139 CYS A N 1
ATOM 1081 C CA . CYS A 1 139 ? 6.498 -2.426 24.025 1.00 53.31 139 CYS A CA 1
ATOM 1082 C C . CYS A 1 139 ? 5.237 -1.547 24.045 1.00 53.31 139 CYS A C 1
ATOM 1084 O O . CYS A 1 139 ? 4.172 -1.980 24.492 1.00 53.31 139 CYS A O 1
ATOM 1086 N N . ASP A 1 140 ? 5.330 -0.344 23.481 1.00 67.31 140 ASP A N 1
ATOM 1087 C CA . ASP A 1 140 ? 4.178 0.533 23.353 1.00 67.31 140 ASP A CA 1
ATOM 1088 C C . ASP A 1 140 ? 3.187 0.002 22.318 1.00 67.31 140 ASP A C 1
ATOM 1090 O O . ASP A 1 140 ? 1.986 0.129 22.510 1.00 67.31 140 ASP A O 1
ATOM 1094 N N . TRP A 1 141 ? 3.657 -0.598 21.223 1.00 73.00 141 TRP A N 1
ATOM 1095 C CA . TRP A 1 141 ? 2.777 -1.176 20.205 1.00 73.00 141 TRP A CA 1
ATOM 1096 C C . TRP A 1 141 ? 1.904 -2.294 20.751 1.00 73.00 141 TRP A C 1
ATOM 1098 O O . TRP A 1 141 ? 0.701 -2.280 20.515 1.00 73.00 141 TRP A O 1
ATOM 1108 N N . VAL A 1 142 ? 2.495 -3.222 21.502 1.00 75.00 142 VAL A N 1
ATOM 1109 C CA . VAL A 1 142 ? 1.757 -4.317 22.145 1.00 75.00 142 VAL A CA 1
ATOM 1110 C C . VAL A 1 142 ? 0.676 -3.744 23.058 1.00 75.00 142 VAL A C 1
ATOM 1112 O O . VAL A 1 142 ? -0.499 -4.049 22.883 1.00 75.00 142 VAL A O 1
ATOM 1115 N N . THR A 1 143 ? 1.050 -2.810 23.935 1.00 77.06 143 THR A N 1
ATOM 1116 C CA . THR A 1 143 ? 0.116 -2.152 24.862 1.00 77.06 143 THR A CA 1
ATOM 1117 C C . THR A 1 143 ? -0.994 -1.384 24.130 1.00 77.06 143 THR A C 1
ATOM 1119 O O . THR A 1 143 ? -2.149 -1.383 24.547 1.00 77.06 143 THR A O 1
ATOM 1122 N N . ARG A 1 144 ? -0.671 -0.724 23.011 1.00 79.06 144 ARG A N 1
ATOM 1123 C CA . ARG A 1 144 ? -1.640 0.036 22.204 1.00 79.06 144 ARG A CA 1
ATOM 1124 C C . ARG A 1 144 ? -2.612 -0.882 21.463 1.00 79.06 144 ARG A C 1
ATOM 1126 O O . ARG A 1 144 ? -3.794 -0.566 21.382 1.00 79.06 144 ARG A O 1
ATOM 1133 N N . LEU A 1 145 ? -2.133 -2.012 20.944 1.00 83.88 145 LEU A N 1
ATOM 1134 C CA . LEU A 1 145 ? -2.976 -3.007 20.279 1.00 83.88 145 LEU A CA 1
ATOM 1135 C C . LEU A 1 145 ? -3.869 -3.756 21.278 1.00 83.88 145 LEU A C 1
ATOM 1137 O O . LEU A 1 145 ? -5.019 -4.034 20.952 1.00 83.88 145 LEU A O 1
ATOM 1141 N N . GLU A 1 146 ? -3.402 -3.987 22.512 1.00 81.50 146 GLU A N 1
ATOM 1142 C CA . GLU A 1 146 ? -4.242 -4.467 23.626 1.00 81.50 146 GLU A CA 1
ATOM 1143 C C . GLU A 1 146 ? -5.384 -3.495 23.981 1.00 81.50 146 GLU A C 1
ATOM 1145 O O . GLU A 1 146 ? -6.388 -3.899 24.578 1.00 81.50 146 GLU A O 1
ATOM 1150 N N . GLY A 1 147 ? -5.224 -2.212 23.642 1.00 83.25 147 GLY A N 1
ATOM 1151 C CA . GLY A 1 147 ? -6.220 -1.164 23.837 1.00 83.25 147 GLY A CA 1
ATOM 1152 C C . GLY A 1 147 ? -7.265 -1.065 22.725 1.00 83.25 147 GLY A C 1
ATOM 1153 O O . GLY A 1 147 ? -8.186 -0.263 22.857 1.00 83.25 147 GLY A O 1
ATOM 1154 N N . LEU A 1 148 ? -7.159 -1.834 21.637 1.00 87.44 148 LEU A N 1
ATOM 1155 C CA . LEU A 1 148 ? -8.145 -1.775 20.557 1.00 87.44 148 LEU A CA 1
ATOM 1156 C C . LEU A 1 148 ? -9.550 -2.177 21.052 1.00 87.44 148 LEU A C 1
ATOM 1158 O O . LEU A 1 148 ? -9.671 -3.039 21.921 1.00 87.44 148 LEU A O 1
ATOM 1162 N N . PRO A 1 149 ? -10.626 -1.579 20.506 1.00 88.19 149 PRO A N 1
ATOM 1163 C CA . PRO A 1 149 ? -11.990 -1.995 20.812 1.00 88.19 149 PRO A CA 1
ATOM 1164 C C . PRO A 1 149 ? -12.230 -3.464 20.454 1.00 88.19 149 PRO A C 1
ATOM 1166 O O . PRO A 1 149 ? -11.777 -3.919 19.405 1.00 88.19 149 PRO A O 1
ATOM 1169 N N . ASP A 1 150 ? -13.052 -4.155 21.248 1.00 88.12 150 ASP A N 1
ATOM 1170 C CA . ASP A 1 150 ? -13.401 -5.576 21.055 1.00 88.12 150 ASP A CA 1
ATOM 1171 C C . ASP A 1 150 ? -14.034 -5.885 19.687 1.00 88.12 150 ASP A C 1
ATOM 1173 O O . ASP A 1 150 ? -14.070 -7.036 19.248 1.00 88.12 150 ASP A O 1
ATOM 1177 N N . SER A 1 151 ? -14.555 -4.866 18.995 1.00 88.25 151 SER A N 1
ATOM 1178 C CA . SER A 1 151 ? -15.072 -5.029 17.638 1.00 88.25 151 SER A CA 1
ATOM 1179 C C . SER A 1 151 ? -13.975 -5.360 16.629 1.00 88.25 151 SER A C 1
ATOM 1181 O O . SER A 1 151 ? -14.279 -5.997 15.621 1.00 88.25 151 SER A O 1
ATOM 1183 N N . VAL A 1 152 ? -12.729 -4.928 16.873 1.00 89.31 152 VAL A N 1
ATOM 1184 C CA . VAL A 1 152 ? -11.600 -5.116 15.958 1.00 89.31 152 VAL A CA 1
ATOM 1185 C C . VAL A 1 152 ? -11.148 -6.566 16.037 1.00 89.31 152 VAL A C 1
ATOM 1187 O O . VAL A 1 152 ? -10.550 -7.002 17.013 1.00 89.31 152 VAL A O 1
ATOM 1190 N N . LYS A 1 153 ? -11.440 -7.324 14.983 1.00 89.62 153 LYS A N 1
ATOM 1191 C CA . LYS A 1 153 ? -11.103 -8.746 14.865 1.00 89.62 153 LYS A CA 1
ATOM 1192 C C . LYS A 1 153 ? -9.837 -8.971 14.063 1.00 89.62 153 LYS A C 1
ATOM 1194 O O . LYS A 1 153 ? -9.172 -9.974 14.291 1.00 89.62 153 LYS A O 1
ATOM 1199 N N . THR A 1 154 ? -9.510 -8.059 13.151 1.00 90.31 154 THR A N 1
ATOM 1200 C CA . THR A 1 154 ? -8.373 -8.208 12.244 1.00 90.31 154 THR A CA 1
ATOM 1201 C C . THR A 1 154 ? -7.546 -6.928 12.187 1.00 90.31 154 THR A C 1
ATOM 1203 O O . THR A 1 154 ? -8.073 -5.835 11.979 1.00 90.31 154 THR A O 1
ATOM 1206 N N . VAL A 1 155 ? -6.232 -7.064 12.353 1.00 90.56 155 VAL A N 1
ATOM 1207 C CA . VAL A 1 155 ? -5.254 -5.987 12.177 1.00 90.56 155 VAL A CA 1
ATOM 1208 C C . VAL A 1 155 ? -4.324 -6.372 11.035 1.00 90.56 155 VAL A C 1
ATOM 1210 O O . VAL A 1 155 ? -3.551 -7.326 11.139 1.00 90.56 155 VAL A O 1
ATOM 1213 N N . LYS A 1 156 ? -4.398 -5.618 9.940 1.00 91.62 156 LYS A N 1
ATOM 1214 C CA . LYS A 1 156 ? -3.525 -5.762 8.775 1.00 91.62 156 LYS A CA 1
ATOM 1215 C C . LYS A 1 156 ? -2.334 -4.813 8.913 1.00 91.62 156 LYS A C 1
ATOM 1217 O O . LYS A 1 156 ? -2.518 -3.601 8.994 1.00 91.62 156 LYS A O 1
ATOM 1222 N N . PHE A 1 157 ? -1.113 -5.334 8.915 1.00 89.00 157 PHE A N 1
ATOM 1223 C CA . PHE A 1 157 ? 0.102 -4.526 8.799 1.00 89.00 157 PHE A CA 1
ATOM 1224 C C . PHE A 1 157 ? 0.453 -4.362 7.328 1.00 89.00 157 PHE A C 1
ATOM 1226 O O . PHE A 1 157 ? 0.888 -5.317 6.688 1.00 89.00 157 PHE A O 1
ATOM 1233 N N . ASP A 1 158 ? 0.260 -3.159 6.794 1.00 88.44 158 ASP A N 1
ATOM 1234 C CA . ASP A 1 158 ? 0.635 -2.828 5.425 1.00 88.44 158 ASP A CA 1
ATOM 1235 C C . ASP A 1 158 ? 2.107 -2.410 5.378 1.00 88.44 158 ASP A C 1
ATOM 1237 O O . ASP A 1 158 ? 2.495 -1.345 5.873 1.00 88.44 158 ASP A O 1
ATOM 1241 N N . LEU A 1 159 ? 2.922 -3.286 4.788 1.00 85.38 159 LEU A N 1
ATOM 1242 C CA . LEU A 1 159 ? 4.358 -3.086 4.591 1.00 85.38 159 LEU A CA 1
ATOM 1243 C C . LEU A 1 159 ? 4.686 -2.446 3.236 1.00 85.38 159 LEU A C 1
ATOM 1245 O O . LEU A 1 159 ? 5.849 -2.437 2.832 1.00 85.38 159 LEU A O 1
ATOM 1249 N N . THR A 1 160 ? 3.688 -1.915 2.523 1.00 85.06 160 THR A N 1
ATOM 1250 C CA . THR A 1 160 ? 3.919 -1.193 1.269 1.00 85.06 160 THR A CA 1
ATOM 1251 C C . THR A 1 160 ? 4.804 0.023 1.515 1.00 85.06 160 THR A C 1
ATOM 1253 O O . THR A 1 160 ? 4.464 0.918 2.290 1.00 85.06 160 THR A O 1
ATOM 1256 N N . LEU A 1 161 ? 5.937 0.071 0.817 1.00 81.12 161 LEU A N 1
ATOM 1257 C CA . LEU A 1 161 ? 6.783 1.256 0.770 1.00 81.12 161 LEU A CA 1
ATOM 1258 C C . LEU A 1 161 ? 6.190 2.278 -0.201 1.00 81.12 161 LEU A C 1
ATOM 1260 O O . LEU A 1 161 ? 5.783 1.936 -1.315 1.00 81.12 161 LEU A O 1
ATOM 1264 N N . GLY A 1 162 ? 6.186 3.549 0.198 1.00 80.69 162 GLY A N 1
ATOM 1265 C CA . GLY A 1 162 ? 5.940 4.643 -0.733 1.00 80.69 162 GLY A CA 1
ATOM 1266 C C . GLY A 1 162 ? 7.065 4.752 -1.767 1.00 80.69 162 GLY A C 1
ATOM 1267 O O . GLY A 1 162 ? 8.093 4.071 -1.694 1.00 80.69 162 GLY A O 1
ATOM 1268 N N . VAL A 1 163 ? 6.863 5.598 -2.782 1.00 81.44 163 VAL A N 1
ATOM 1269 C CA . VAL A 1 163 ? 7.834 5.750 -3.878 1.00 81.44 163 VAL A CA 1
ATOM 1270 C C . VAL A 1 163 ? 9.184 6.202 -3.326 1.00 81.44 163 VAL A C 1
ATOM 1272 O O . VAL A 1 163 ? 10.183 5.545 -3.580 1.00 81.44 163 VAL A O 1
ATOM 1275 N N . LYS A 1 164 ? 9.213 7.252 -2.497 1.00 77.62 164 LYS A N 1
ATOM 1276 C CA . LYS A 1 164 ? 10.460 7.804 -1.943 1.00 77.62 164 LYS A CA 1
ATOM 1277 C C . LYS A 1 164 ? 11.233 6.774 -1.122 1.00 77.62 164 LYS A C 1
ATOM 1279 O O . LYS A 1 164 ? 12.447 6.662 -1.247 1.00 77.62 164 LYS A O 1
ATOM 1284 N N . GLU A 1 165 ? 10.521 6.007 -0.308 1.00 77.25 165 GLU A N 1
ATOM 1285 C CA . GLU A 1 165 ? 11.081 4.958 0.536 1.00 77.25 165 GLU A CA 1
ATOM 1286 C C . GLU A 1 165 ? 11.633 3.816 -0.309 1.00 77.25 165 GLU A C 1
ATOM 1288 O O . GLU A 1 165 ? 12.740 3.340 -0.072 1.00 77.25 165 GLU A O 1
ATOM 1293 N N . THR A 1 166 ? 10.879 3.414 -1.333 1.00 82.06 166 THR A N 1
ATOM 1294 C CA . THR A 1 166 ? 11.303 2.388 -2.284 1.00 82.06 166 THR A CA 1
ATOM 1295 C C . THR A 1 166 ? 12.601 2.790 -2.975 1.00 82.06 166 THR A C 1
ATOM 1297 O O . THR A 1 166 ? 13.499 1.964 -3.101 1.00 82.06 166 THR A O 1
ATOM 1300 N N . GLU A 1 167 ? 12.723 4.045 -3.413 1.00 81.50 167 GLU A N 1
ATOM 1301 C CA . GLU A 1 167 ? 13.930 4.540 -4.078 1.00 81.50 167 GLU A CA 1
ATOM 1302 C C . GLU A 1 167 ? 15.127 4.607 -3.128 1.00 81.50 167 GLU A C 1
ATOM 1304 O O . GLU A 1 167 ? 16.199 4.120 -3.479 1.00 81.50 167 GLU A O 1
ATOM 1309 N N . ALA A 1 168 ? 14.931 5.106 -1.907 1.00 77.06 168 ALA A N 1
ATOM 1310 C CA . ALA A 1 168 ? 15.992 5.179 -0.907 1.00 77.06 168 ALA A CA 1
ATOM 1311 C C . ALA A 1 168 ? 16.534 3.790 -0.530 1.00 77.06 168 ALA A C 1
ATOM 1313 O O . ALA A 1 168 ? 17.746 3.589 -0.476 1.00 77.06 168 ALA A O 1
ATOM 1314 N N . VAL A 1 169 ? 15.653 2.802 -0.318 1.00 79.44 169 VAL A N 1
ATOM 1315 C CA . VAL A 1 169 ? 16.099 1.427 -0.044 1.00 79.44 169 VAL A CA 1
ATOM 1316 C C . VAL A 1 169 ? 16.750 0.812 -1.290 1.00 79.44 169 VAL A C 1
ATOM 1318 O O . VAL A 1 169 ? 17.683 0.031 -1.159 1.00 79.44 169 VAL A O 1
ATOM 1321 N N . ARG A 1 170 ? 16.316 1.173 -2.506 1.00 83.56 170 ARG A N 1
ATOM 1322 C CA . ARG A 1 170 ? 16.895 0.659 -3.765 1.00 83.56 170 ARG A CA 1
ATOM 1323 C C . ARG A 1 170 ? 18.325 1.113 -3.985 1.00 83.56 170 ARG A C 1
ATOM 1325 O O . ARG A 1 170 ? 19.131 0.356 -4.512 1.00 83.56 170 ARG A O 1
ATOM 1332 N N . GLU A 1 171 ? 18.623 2.348 -3.613 1.00 83.31 171 GLU A N 1
ATOM 1333 C CA . GLU A 1 171 ? 19.955 2.939 -3.750 1.00 83.31 171 GLU A CA 1
ATOM 1334 C C . GLU A 1 171 ? 20.917 2.497 -2.639 1.00 83.31 171 GLU A C 1
ATOM 1336 O O . GLU A 1 171 ? 22.122 2.732 -2.726 1.00 83.31 171 GLU A O 1
ATOM 1341 N N . ALA A 1 172 ? 20.401 1.831 -1.604 1.00 79.00 172 ALA A N 1
ATOM 1342 C CA . ALA A 1 172 ? 21.206 1.261 -0.541 1.00 79.00 172 ALA A CA 1
ATOM 1343 C C . ALA A 1 172 ? 22.078 0.093 -1.013 1.00 79.00 172 ALA A C 1
ATOM 1345 O O . ALA A 1 172 ? 21.728 -0.640 -1.934 1.00 79.00 172 ALA A O 1
ATOM 1346 N N . GLU A 1 173 ? 23.165 -0.157 -0.284 1.00 82.19 173 GLU A N 1
ATOM 1347 C CA . GLU A 1 173 ? 23.937 -1.391 -0.418 1.00 82.19 173 GLU A CA 1
ATOM 1348 C C . GLU A 1 173 ? 23.084 -2.619 -0.043 1.00 82.19 173 GLU A C 1
ATOM 1350 O O . GLU A 1 173 ? 22.290 -2.563 0.898 1.00 82.19 173 GLU A O 1
ATOM 1355 N N . GLU A 1 174 ? 23.267 -3.747 -0.736 1.00 82.81 174 GLU A N 1
ATOM 1356 C CA . GLU A 1 174 ? 22.493 -4.985 -0.527 1.00 82.81 174 GLU A CA 1
ATOM 1357 C C . GLU A 1 174 ? 22.484 -5.437 0.946 1.00 82.81 174 GLU A C 1
ATOM 1359 O O . GLU A 1 174 ? 21.451 -5.835 1.489 1.00 82.81 174 GLU A O 1
ATOM 1364 N N . SER A 1 175 ? 23.626 -5.316 1.628 1.00 80.19 175 SER A N 1
ATOM 1365 C CA . SER A 1 175 ? 23.771 -5.636 3.052 1.00 80.19 175 SER A CA 1
ATOM 1366 C C . SER A 1 175 ? 22.824 -4.810 3.935 1.00 80.19 175 SER A C 1
ATOM 1368 O O . SER A 1 175 ? 22.230 -5.340 4.877 1.00 80.19 175 SER A O 1
ATOM 1370 N N . MET A 1 176 ? 22.618 -3.535 3.601 1.00 76.94 176 MET A N 1
ATOM 1371 C CA . MET A 1 176 ? 21.720 -2.627 4.316 1.00 76.94 176 MET A CA 1
ATOM 1372 C C . MET A 1 176 ? 20.253 -2.916 4.023 1.00 76.94 176 MET A C 1
ATOM 1374 O O . MET A 1 176 ? 19.433 -2.868 4.939 1.00 76.94 176 MET A O 1
ATOM 1378 N N . GLN A 1 177 ? 19.931 -3.268 2.778 1.00 80.69 177 GLN A N 1
ATOM 1379 C CA . GLN A 1 177 ? 18.586 -3.703 2.395 1.00 80.69 177 GLN A CA 1
ATOM 1380 C C . GLN A 1 177 ? 18.169 -4.943 3.199 1.00 80.69 177 GLN A C 1
ATOM 1382 O O . GLN A 1 177 ? 17.072 -4.975 3.759 1.00 80.69 177 GLN A O 1
ATOM 1387 N N . LYS A 1 178 ? 19.074 -5.927 3.328 1.00 80.81 178 LYS A N 1
ATOM 1388 C CA . LYS A 1 178 ? 18.873 -7.139 4.141 1.00 80.81 178 LYS A CA 1
ATOM 1389 C C . LYS A 1 178 ? 18.590 -6.809 5.603 1.00 80.81 178 LYS A C 1
ATOM 1391 O O . LYS A 1 178 ? 17.620 -7.304 6.171 1.00 80.81 178 LYS A O 1
ATOM 1396 N N . ILE A 1 179 ? 19.408 -5.943 6.206 1.00 77.69 179 ILE A N 1
ATOM 1397 C CA . ILE A 1 179 ? 19.229 -5.520 7.605 1.00 77.69 179 ILE A CA 1
ATOM 1398 C C . ILE A 1 179 ? 17.873 -4.832 7.793 1.00 77.69 179 ILE A C 1
ATOM 1400 O O . ILE A 1 179 ? 17.138 -5.177 8.717 1.00 77.69 179 ILE A O 1
ATOM 1404 N N . PHE A 1 180 ? 17.526 -3.884 6.917 1.00 79.75 180 PHE A N 1
ATOM 1405 C CA . PHE A 1 180 ? 16.268 -3.142 6.990 1.00 79.75 180 PHE A CA 1
ATOM 1406 C C . PHE A 1 180 ? 15.056 -4.081 7.028 1.00 79.75 180 PHE A C 1
ATOM 1408 O O . PHE A 1 180 ? 14.236 -4.012 7.948 1.00 79.75 180 PHE A O 1
ATOM 1415 N N . TRP A 1 181 ? 14.969 -4.997 6.062 1.00 80.12 181 TRP A N 1
ATOM 1416 C CA . TRP A 1 181 ? 13.839 -5.915 5.958 1.00 80.12 181 TRP A CA 1
ATOM 1417 C C . TRP A 1 181 ? 13.799 -6.930 7.087 1.00 80.12 181 TRP A C 1
ATOM 1419 O O . TRP A 1 181 ? 12.740 -7.154 7.672 1.00 80.12 181 TRP A O 1
ATOM 1429 N N . TYR A 1 182 ? 14.949 -7.498 7.443 1.00 78.62 182 TYR A N 1
ATOM 1430 C CA . TYR A 1 182 ? 15.039 -8.423 8.562 1.00 78.62 182 TYR A CA 1
ATOM 1431 C C . TYR A 1 182 ? 14.497 -7.792 9.850 1.00 78.62 182 TYR A C 1
ATOM 1433 O O . TYR A 1 182 ? 13.662 -8.384 10.537 1.00 78.62 182 TYR A O 1
ATOM 1441 N N . ARG A 1 183 ? 14.896 -6.548 10.141 1.00 77.12 183 ARG A N 1
ATOM 1442 C CA . ARG A 1 183 ? 14.444 -5.812 11.329 1.00 77.12 183 ARG A CA 1
ATOM 1443 C C . ARG A 1 183 ? 12.968 -5.499 11.319 1.00 77.12 183 ARG A C 1
ATOM 1445 O O . ARG A 1 183 ? 12.307 -5.679 12.338 1.00 77.12 183 ARG A O 1
ATOM 1452 N N . LEU A 1 184 ? 12.452 -5.058 10.181 1.00 80.06 184 LEU A N 1
ATOM 1453 C CA . LEU A 1 184 ? 11.032 -4.797 10.029 1.00 80.06 184 LEU A CA 1
ATOM 1454 C C . LEU A 1 184 ? 10.203 -6.056 10.299 1.00 80.06 184 LEU A C 1
ATOM 1456 O O . LEU A 1 184 ? 9.240 -6.024 11.062 1.00 80.06 184 LEU A O 1
ATOM 1460 N N . LEU A 1 185 ? 10.573 -7.175 9.683 1.00 81.31 185 LEU A N 1
ATOM 1461 C CA . LEU A 1 185 ? 9.821 -8.420 9.805 1.00 81.31 185 LEU A CA 1
ATOM 1462 C C . LEU A 1 185 ? 9.937 -8.992 11.221 1.00 81.31 185 LEU A C 1
ATOM 1464 O O . LEU A 1 185 ? 8.949 -9.480 11.770 1.00 81.31 185 LEU A O 1
ATOM 1468 N N . GLN A 1 186 ? 11.103 -8.863 11.859 1.00 77.88 186 GLN A N 1
ATOM 1469 C CA . GLN A 1 186 ? 11.250 -9.156 13.283 1.00 77.88 186 GLN A CA 1
ATOM 1470 C C . GLN A 1 186 ? 10.340 -8.281 14.150 1.00 77.88 186 GLN A C 1
ATOM 1472 O O . GLN A 1 186 ? 9.666 -8.811 15.029 1.00 77.88 186 GLN A O 1
ATOM 1477 N N . MET A 1 187 ? 10.282 -6.972 13.894 1.00 78.75 187 MET A N 1
ATOM 1478 C CA . MET A 1 187 ? 9.402 -6.048 14.611 1.00 78.75 187 MET A CA 1
ATOM 1479 C C . MET A 1 187 ? 7.941 -6.494 14.495 1.00 78.75 187 MET A C 1
ATOM 1481 O O . MET A 1 187 ? 7.275 -6.670 15.511 1.00 78.75 187 MET A O 1
ATOM 1485 N N . VAL A 1 188 ? 7.462 -6.766 13.279 1.00 82.38 188 VAL A N 1
ATOM 1486 C CA . VAL A 1 188 ? 6.096 -7.261 13.044 1.00 82.38 188 VAL A CA 1
ATOM 1487 C C . VAL A 1 188 ? 5.860 -8.593 13.761 1.00 82.38 188 VAL A C 1
ATOM 1489 O O . VAL A 1 188 ? 4.838 -8.761 14.421 1.00 82.38 188 VAL A O 1
ATOM 1492 N N . LYS A 1 189 ? 6.818 -9.528 13.716 1.00 81.81 189 LYS A N 1
ATOM 1493 C CA . LYS A 1 189 ? 6.727 -10.808 14.437 1.00 81.81 189 LYS A CA 1
ATOM 1494 C C . LYS A 1 189 ? 6.595 -10.600 15.948 1.00 81.81 189 LYS A C 1
ATOM 1496 O O . LYS A 1 189 ? 5.787 -11.285 16.566 1.00 81.81 189 LYS A O 1
ATOM 1501 N N . VAL A 1 190 ? 7.356 -9.670 16.528 1.00 78.56 190 VAL A N 1
ATOM 1502 C CA . VAL A 1 190 ? 7.288 -9.327 17.958 1.00 78.56 190 VAL A CA 1
ATOM 1503 C C . VAL A 1 190 ? 5.955 -8.671 18.307 1.00 78.56 190 VAL A C 1
ATOM 1505 O O . VAL A 1 190 ? 5.383 -9.001 19.336 1.00 78.56 190 VAL A O 1
ATOM 1508 N N . ILE A 1 191 ? 5.431 -7.789 17.455 1.00 79.19 191 ILE A N 1
ATOM 1509 C CA . ILE A 1 191 ? 4.132 -7.141 17.676 1.00 79.19 191 ILE A CA 1
ATOM 1510 C C . ILE A 1 191 ? 2.990 -8.167 17.637 1.00 79.19 191 ILE A C 1
ATOM 1512 O O . ILE A 1 191 ? 2.097 -8.127 18.476 1.00 79.19 191 ILE A O 1
ATOM 1516 N N . VAL A 1 192 ? 3.027 -9.099 16.682 1.00 80.94 192 VAL A N 1
ATOM 1517 C CA . VAL A 1 192 ? 1.978 -10.115 16.492 1.00 80.94 192 VAL A CA 1
ATOM 1518 C C . VAL A 1 192 ? 2.080 -11.262 17.498 1.00 80.94 192 VAL A C 1
ATOM 1520 O O . VAL A 1 192 ? 1.078 -11.873 17.864 1.00 80.94 192 VAL A O 1
ATOM 1523 N N . ARG A 1 193 ? 3.297 -11.595 17.932 1.00 79.75 193 ARG A N 1
ATOM 1524 C CA . ARG A 1 193 ? 3.572 -12.642 18.924 1.00 79.75 193 ARG A CA 1
ATOM 1525 C C . ARG A 1 193 ? 4.471 -12.083 20.022 1.00 79.75 193 ARG A C 1
ATOM 1527 O O . ARG A 1 193 ? 5.639 -12.478 20.108 1.00 79.75 193 ARG A O 1
ATOM 1534 N N . PRO A 1 194 ? 3.953 -11.165 20.847 1.00 74.38 194 PRO A N 1
ATOM 1535 C CA . PRO A 1 194 ? 4.742 -10.590 21.918 1.00 74.38 194 PRO A CA 1
ATOM 1536 C C . PRO A 1 194 ? 5.135 -11.671 22.919 1.00 74.38 194 PRO A C 1
ATOM 1538 O O . PRO A 1 194 ? 4.386 -12.613 23.194 1.00 74.38 194 PRO A O 1
ATOM 1541 N N . SER A 1 195 ? 6.348 -11.549 23.454 1.00 72.75 195 SER A N 1
ATOM 1542 C CA . SER A 1 195 ? 6.822 -12.425 24.522 1.00 72.75 195 SER A CA 1
ATOM 1543 C C . SER A 1 195 ? 5.845 -12.381 25.694 1.00 72.75 195 SER A C 1
ATOM 1545 O O . SER A 1 195 ? 5.359 -11.311 26.046 1.00 72.75 195 SER A O 1
ATOM 1547 N N . ARG A 1 196 ? 5.606 -13.521 26.357 1.00 70.12 196 ARG A N 1
ATOM 1548 C CA . ARG A 1 196 ? 4.696 -13.601 27.520 1.00 70.12 196 ARG A CA 1
ATOM 1549 C C . ARG A 1 196 ? 5.018 -12.586 28.623 1.00 70.12 196 ARG A C 1
ATOM 1551 O O . ARG A 1 196 ? 4.123 -12.187 29.346 1.00 70.12 196 ARG A O 1
ATOM 1558 N N . SER A 1 197 ? 6.277 -12.167 28.740 1.00 71.75 197 SER A N 1
ATOM 1559 C CA . SER A 1 197 ? 6.722 -11.141 29.689 1.00 71.75 197 SER A CA 1
ATOM 1560 C C . SER A 1 197 ? 6.231 -9.724 29.368 1.00 71.75 197 SER A C 1
ATOM 1562 O O . SER A 1 197 ? 6.336 -8.854 30.223 1.00 71.75 197 SER A O 1
ATOM 1564 N N . LEU A 1 198 ? 5.779 -9.473 28.136 1.00 65.69 198 LEU A N 1
ATOM 1565 C CA . LEU A 1 198 ? 5.291 -8.174 27.662 1.00 65.69 198 LEU A CA 1
ATOM 1566 C C . LEU A 1 198 ? 3.763 -8.076 27.663 1.00 65.69 198 LEU A C 1
ATOM 1568 O O . LEU A 1 198 ? 3.243 -6.984 27.477 1.00 65.69 198 LEU A O 1
ATOM 1572 N N . LEU A 1 199 ? 3.064 -9.198 27.842 1.00 65.25 199 LEU A N 1
ATOM 1573 C CA . LEU A 1 199 ? 1.608 -9.246 27.864 1.00 65.25 199 LEU A CA 1
ATOM 1574 C C . LEU A 1 199 ? 1.102 -9.208 29.302 1.00 65.25 199 LEU A C 1
ATOM 1576 O O . LEU A 1 199 ? 1.628 -9.901 30.178 1.00 65.25 199 LEU A O 1
ATOM 1580 N N . SER A 1 200 ? 0.027 -8.458 29.531 1.00 63.53 200 SER A N 1
ATOM 1581 C CA . SER A 1 200 ? -0.773 -8.658 30.737 1.00 63.53 200 SER A CA 1
ATOM 1582 C C . SER A 1 200 ? -1.445 -10.041 30.669 1.00 63.53 200 SER A C 1
ATOM 1584 O O . SER A 1 200 ? -1.951 -10.449 29.624 1.00 63.53 200 SER A O 1
ATOM 1586 N N . SER A 1 201 ? -1.422 -10.795 31.776 1.00 55.19 201 SER A N 1
ATOM 1587 C CA . SER A 1 201 ? -1.888 -12.197 31.865 1.00 55.19 201 SER A CA 1
ATOM 1588 C C . SER A 1 201 ? -3.313 -12.432 31.331 1.00 55.19 201 SER A C 1
ATOM 1590 O O . SER A 1 201 ? -3.649 -13.552 30.949 1.00 55.19 201 SER A O 1
ATOM 1592 N N . ASP A 1 202 ? -4.139 -11.386 31.268 1.00 59.03 202 ASP A N 1
ATOM 1593 C CA . ASP A 1 202 ? -5.588 -11.506 31.095 1.00 59.03 202 ASP A CA 1
ATOM 1594 C C . ASP A 1 202 ? -6.094 -11.125 29.693 1.00 59.03 202 ASP A C 1
ATOM 1596 O O . ASP A 1 202 ? -7.290 -11.229 29.425 1.00 59.03 202 ASP A O 1
ATOM 1600 N N . ARG A 1 203 ? -5.215 -10.710 28.767 1.00 55.34 203 ARG A N 1
ATOM 1601 C CA . ARG A 1 203 ? -5.608 -10.284 27.410 1.00 55.34 203 ARG A CA 1
ATOM 1602 C C . ARG A 1 203 ? -4.807 -10.991 26.324 1.00 55.34 203 ARG A C 1
ATOM 1604 O O . ARG A 1 203 ? -4.052 -10.385 25.572 1.00 55.34 203 ARG A O 1
ATOM 1611 N N . VAL A 1 204 ? -5.018 -12.297 26.187 1.00 52.72 204 VAL A N 1
ATOM 1612 C CA . VAL A 1 204 ? -4.653 -12.988 24.943 1.00 52.72 204 VAL A CA 1
ATOM 1613 C C . VAL A 1 204 ? -5.604 -12.475 23.860 1.00 52.72 204 VAL A C 1
ATOM 1615 O O . VAL A 1 204 ? -6.753 -12.906 23.791 1.00 52.72 204 VAL A O 1
ATOM 1618 N N . SER A 1 205 ? -5.162 -11.488 23.074 1.00 61.91 205 SER A N 1
ATOM 1619 C CA . SER A 1 205 ? -6.018 -10.810 22.099 1.00 61.91 205 SER A CA 1
ATOM 1620 C C . SER A 1 205 ? -6.614 -11.824 21.118 1.00 61.91 205 SER A C 1
ATOM 1622 O O . SER A 1 205 ? -5.875 -12.521 20.424 1.00 61.91 205 SER A O 1
ATOM 1624 N N . THR A 1 206 ? -7.942 -11.872 21.012 1.00 78.12 206 THR A N 1
ATOM 1625 C CA . THR A 1 206 ? -8.684 -12.625 19.980 1.00 78.12 206 THR A CA 1
ATOM 1626 C C . THR A 1 206 ? -8.475 -12.064 18.567 1.00 78.12 206 THR A C 1
ATOM 1628 O O . THR A 1 206 ? -8.967 -12.633 17.592 1.00 78.12 206 THR A O 1
ATOM 1631 N N . VAL A 1 207 ? -7.742 -10.953 18.467 1.00 87.06 207 VAL A N 1
ATOM 1632 C CA . VAL A 1 207 ? -7.376 -10.257 17.239 1.00 87.06 207 VAL A CA 1
ATOM 1633 C C . VAL A 1 207 ? -6.487 -11.145 16.371 1.00 87.06 207 VAL A C 1
ATOM 1635 O O . VAL A 1 207 ? -5.446 -11.645 16.798 1.00 87.06 207 VAL A O 1
ATOM 1638 N N . GLN A 1 208 ? -6.897 -11.316 15.121 1.00 89.19 208 GLN A N 1
ATOM 1639 C CA . GLN A 1 208 ? -6.100 -11.919 14.069 1.00 89.19 208 GLN A CA 1
ATOM 1640 C C . GLN A 1 208 ? -5.187 -10.863 13.456 1.00 89.19 208 GLN A C 1
ATOM 1642 O O . GLN A 1 208 ? -5.610 -9.750 13.149 1.00 89.19 208 GLN A O 1
ATOM 1647 N N . TYR A 1 209 ? -3.935 -11.234 13.236 1.00 88.69 209 TYR A N 1
ATOM 1648 C CA . TYR A 1 209 ? -2.965 -10.362 12.596 1.00 88.69 209 TYR A CA 1
ATOM 1649 C C . TYR A 1 209 ? -2.624 -10.895 11.214 1.00 88.69 209 TYR A C 1
ATOM 1651 O O . TYR A 1 209 ? -2.329 -12.081 11.050 1.00 88.69 209 TYR A O 1
ATOM 1659 N N . GLU A 1 210 ? -2.624 -10.000 10.237 1.00 90.56 210 GLU A N 1
ATOM 1660 C CA . GLU A 1 210 ? -2.243 -10.289 8.862 1.00 90.56 210 GLU A CA 1
ATOM 1661 C C . GLU A 1 210 ? -1.167 -9.299 8.419 1.00 90.56 210 GLU A C 1
ATOM 1663 O O . GLU A 1 210 ? -1.161 -8.137 8.824 1.00 90.56 210 GLU A O 1
ATOM 1668 N N . VAL A 1 211 ? -0.242 -9.756 7.581 1.00 88.81 211 VAL A N 1
ATOM 1669 C CA . VAL A 1 211 ? 0.735 -8.887 6.927 1.00 88.81 211 VAL A CA 1
ATOM 1670 C C . VAL A 1 211 ? 0.335 -8.749 5.469 1.00 88.81 211 VAL A C 1
ATOM 1672 O O . VAL A 1 211 ? 0.233 -9.741 4.747 1.00 88.81 211 VAL A O 1
ATOM 1675 N N . VAL A 1 212 ? 0.099 -7.513 5.047 1.00 89.00 212 VAL A N 1
ATOM 1676 C CA . VAL A 1 212 ? -0.356 -7.161 3.702 1.00 89.00 212 VAL A CA 1
ATOM 1677 C C . VAL A 1 212 ? 0.594 -6.149 3.067 1.00 89.00 212 VAL A C 1
ATOM 1679 O O . VAL A 1 212 ? 1.579 -5.712 3.663 1.00 89.00 212 VAL A O 1
ATOM 1682 N N . GLY A 1 213 ? 0.290 -5.785 1.827 1.00 83.88 213 GLY A N 1
ATOM 1683 C CA . GLY A 1 213 ? 1.004 -4.757 1.092 1.00 83.88 213 GLY A CA 1
ATOM 1684 C C . GLY A 1 213 ? 1.682 -5.285 -0.159 1.00 83.88 213 GLY A C 1
ATOM 1685 O O . GLY A 1 213 ? 1.526 -6.444 -0.555 1.00 83.88 213 GLY A O 1
ATOM 1686 N N . THR A 1 214 ? 2.417 -4.395 -0.813 1.00 77.00 214 THR A N 1
ATOM 1687 C CA . THR A 1 214 ? 3.162 -4.710 -2.024 1.00 77.00 214 THR A CA 1
ATOM 1688 C C . THR A 1 214 ? 4.640 -4.473 -1.837 1.00 77.00 214 THR A C 1
ATOM 1690 O O . THR A 1 214 ? 5.073 -3.577 -1.117 1.00 77.00 214 THR A O 1
ATOM 1693 N N . PHE A 1 215 ? 5.407 -5.299 -2.532 1.00 72.69 215 PHE A N 1
ATOM 1694 C CA . PHE A 1 215 ? 6.838 -5.362 -2.365 1.00 72.69 215 PHE A CA 1
ATOM 1695 C C . PHE A 1 215 ? 7.558 -5.093 -3.691 1.00 72.69 215 PHE A C 1
ATOM 1697 O O . PHE A 1 215 ? 7.073 -5.541 -4.739 1.00 72.69 215 PHE A O 1
ATOM 1704 N N . PRO A 1 216 ? 8.684 -4.361 -3.677 1.00 71.25 216 PRO A N 1
ATOM 1705 C CA . PRO A 1 216 ? 9.574 -4.253 -4.824 1.00 71.25 216 PRO A CA 1
ATOM 1706 C C . PRO A 1 216 ? 10.308 -5.576 -5.081 1.00 71.25 216 PRO A C 1
ATOM 1708 O O . PRO A 1 216 ? 10.921 -6.159 -4.199 1.00 71.25 216 PRO A O 1
ATOM 1711 N N . GLU A 1 217 ? 10.273 -6.051 -6.318 1.00 69.62 217 GLU A N 1
ATOM 1712 C CA . GLU A 1 217 ? 10.686 -7.417 -6.689 1.00 69.62 217 GLU A CA 1
ATOM 1713 C C . GLU A 1 217 ? 12.165 -7.715 -6.444 1.00 69.62 217 GLU A C 1
ATOM 1715 O O . GLU A 1 217 ? 12.540 -8.839 -6.130 1.00 69.62 217 GLU A O 1
ATOM 1720 N N . TRP A 1 218 ? 13.003 -6.688 -6.567 1.00 72.81 218 TRP A N 1
ATOM 1721 C CA . TRP A 1 218 ? 14.451 -6.774 -6.394 1.00 72.81 218 TRP A CA 1
ATOM 1722 C C . TRP A 1 218 ? 14.876 -7.018 -4.940 1.00 72.81 218 TRP A C 1
ATOM 1724 O O . TRP A 1 218 ? 16.051 -7.246 -4.681 1.00 72.81 218 TRP A O 1
ATOM 1734 N N . MET A 1 219 ? 13.943 -6.978 -3.988 1.00 74.94 219 MET A N 1
ATOM 1735 C CA . MET A 1 219 ? 14.233 -7.133 -2.566 1.00 74.94 219 MET A CA 1
ATOM 1736 C C . MET A 1 219 ? 13.935 -8.549 -2.031 1.00 74.94 219 MET A C 1
ATOM 1738 O O . MET A 1 219 ? 14.146 -8.796 -0.845 1.00 74.94 219 MET A O 1
ATOM 1742 N N . GLU A 1 220 ? 13.405 -9.481 -2.840 1.00 71.56 220 GLU A N 1
ATOM 1743 C CA . GLU A 1 220 ? 13.019 -10.828 -2.363 1.00 71.56 220 GLU A CA 1
ATOM 1744 C C . GLU A 1 220 ? 14.235 -11.569 -1.785 1.00 71.56 220 GLU A C 1
ATOM 1746 O O . GLU A 1 220 ? 14.183 -12.110 -0.678 1.00 71.56 220 GLU A O 1
ATOM 1751 N N . ASP A 1 221 ? 15.366 -11.467 -2.485 1.00 69.69 221 ASP A N 1
ATOM 1752 C CA . ASP A 1 221 ? 16.655 -12.024 -2.072 1.00 69.69 221 ASP A CA 1
ATOM 1753 C C . ASP A 1 221 ? 17.167 -11.381 -0.769 1.00 69.69 221 ASP A C 1
ATOM 1755 O O . ASP A 1 221 ? 17.790 -12.045 0.069 1.00 69.69 221 ASP A O 1
ATOM 1759 N N . ALA A 1 222 ? 16.852 -10.095 -0.563 1.00 71.75 222 ALA A N 1
ATOM 1760 C CA . ALA A 1 222 ? 17.209 -9.364 0.647 1.00 71.75 222 ALA A CA 1
ATOM 1761 C C . ALA A 1 222 ? 16.377 -9.795 1.869 1.00 71.75 222 ALA A C 1
ATOM 1763 O O . ALA A 1 222 ? 16.857 -9.716 2.996 1.00 71.75 222 ALA A O 1
ATOM 1764 N N . MET A 1 223 ? 15.149 -10.285 1.676 1.00 69.25 223 MET A N 1
ATOM 1765 C CA . MET A 1 223 ? 14.355 -10.847 2.774 1.00 69.25 223 MET A CA 1
ATOM 1766 C C . MET A 1 223 ? 14.757 -12.284 3.081 1.00 69.25 223 MET A C 1
ATOM 1768 O O . MET A 1 223 ? 14.897 -12.642 4.245 1.00 69.25 223 MET A O 1
ATOM 1772 N N . GLY A 1 224 ? 14.959 -13.105 2.047 1.00 65.31 224 GLY A N 1
ATOM 1773 C CA . GLY A 1 224 ? 15.190 -14.542 2.197 1.00 65.31 224 GLY A CA 1
ATOM 1774 C C . GLY A 1 224 ? 16.503 -14.909 2.891 1.00 65.31 224 GLY A C 1
ATOM 1775 O O . GLY A 1 224 ? 16.639 -16.034 3.371 1.00 65.31 224 GLY A O 1
ATOM 1776 N N . THR A 1 225 ? 17.460 -13.979 2.974 1.00 67.94 225 THR A N 1
ATOM 1777 C CA . THR A 1 225 ? 18.782 -14.231 3.558 1.00 67.94 225 THR A CA 1
ATOM 1778 C C . THR A 1 225 ? 19.152 -13.180 4.610 1.00 67.94 225 THR A C 1
ATOM 1780 O O . THR A 1 225 ? 19.222 -11.992 4.293 1.00 67.94 225 THR A O 1
ATOM 1783 N N . PRO A 1 226 ? 19.426 -13.580 5.869 1.00 68.19 226 PRO A N 1
ATOM 1784 C CA . PRO A 1 226 ? 20.002 -12.671 6.855 1.00 68.19 226 PRO A CA 1
ATOM 1785 C C . PRO A 1 226 ? 21.347 -12.121 6.360 1.00 68.19 226 PRO A C 1
ATOM 1787 O O . PRO A 1 226 ? 22.107 -12.831 5.698 1.00 68.19 226 PRO A O 1
ATOM 1790 N N . SER A 1 227 ? 21.675 -10.873 6.699 1.00 73.25 227 SER A N 1
ATOM 1791 C CA . SER A 1 227 ? 23.014 -10.337 6.425 1.00 73.25 227 SER A CA 1
ATOM 1792 C C . SER A 1 227 ? 24.067 -10.992 7.330 1.00 73.25 227 SER A C 1
ATOM 1794 O O . SER A 1 227 ? 23.753 -11.468 8.423 1.00 73.25 227 SER A O 1
ATOM 1796 N N . GLU A 1 228 ? 25.342 -10.965 6.928 1.00 76.69 228 GLU A N 1
ATOM 1797 C CA . GLU A 1 228 ? 26.446 -11.438 7.783 1.00 76.69 228 GLU A CA 1
ATOM 1798 C C . GLU A 1 228 ? 26.488 -10.707 9.133 1.00 76.69 228 GLU A C 1
ATOM 1800 O O . GLU A 1 228 ? 26.792 -11.303 10.165 1.00 76.69 228 GLU A O 1
ATOM 1805 N N . VAL A 1 229 ? 26.139 -9.416 9.138 1.00 71.50 229 VAL A N 1
ATOM 1806 C CA . VAL A 1 229 ? 26.036 -8.596 10.351 1.00 71.50 229 VAL A CA 1
ATOM 1807 C C . VAL A 1 229 ? 24.935 -9.134 11.268 1.00 71.50 229 VAL A C 1
ATOM 1809 O O . VAL A 1 229 ? 25.165 -9.297 12.465 1.00 71.50 229 VAL A O 1
ATOM 1812 N N . GLU A 1 230 ? 23.761 -9.468 10.730 1.00 70.38 230 GLU A N 1
ATOM 1813 C CA . GLU A 1 230 ? 22.672 -10.060 11.518 1.00 70.38 230 GLU A CA 1
ATOM 1814 C C . GLU A 1 230 ? 23.063 -11.422 12.103 1.00 70.38 230 GLU A C 1
ATOM 1816 O O . GLU A 1 230 ? 22.887 -11.654 13.302 1.00 70.38 230 GLU A O 1
ATOM 1821 N N . LEU A 1 231 ? 23.692 -12.284 11.297 1.00 71.44 231 LEU A N 1
ATOM 1822 C CA . LEU A 1 231 ? 24.192 -13.585 11.755 1.00 71.44 231 LEU A CA 1
ATOM 1823 C C . LEU A 1 231 ? 25.237 -13.441 12.870 1.00 71.44 231 LEU A C 1
ATOM 1825 O O . LEU A 1 231 ? 25.200 -14.175 13.857 1.00 71.44 231 LEU A O 1
ATOM 1829 N N . LYS A 1 232 ? 26.159 -12.482 12.733 1.00 75.06 232 LYS A N 1
ATOM 1830 C CA . LYS A 1 232 ? 27.275 -12.283 13.664 1.00 75.06 232 LYS A CA 1
ATOM 1831 C C . LYS A 1 232 ? 26.849 -11.644 14.983 1.00 75.06 232 LYS A C 1
ATOM 1833 O O . LYS A 1 232 ? 27.315 -12.067 16.041 1.00 75.06 232 LYS A O 1
ATOM 1838 N N . TYR A 1 233 ? 26.017 -10.608 14.930 1.00 65.94 233 TYR A N 1
ATOM 1839 C CA . TYR A 1 233 ? 25.742 -9.771 16.099 1.00 65.94 233 TYR A CA 1
ATOM 1840 C C . TYR A 1 233 ? 24.454 -10.134 16.821 1.00 65.94 233 TYR A C 1
ATOM 1842 O O . TYR A 1 233 ? 24.367 -9.909 18.027 1.00 65.94 233 TYR A O 1
ATOM 1850 N N . TYR A 1 234 ? 23.468 -10.705 16.129 1.00 61.31 234 TYR A N 1
ATOM 1851 C CA . TYR A 1 234 ? 22.120 -10.737 16.682 1.00 61.31 234 TYR A CA 1
ATOM 1852 C C . TYR A 1 234 ? 21.620 -12.104 17.108 1.00 61.31 234 TYR A C 1
ATOM 1854 O O . TYR A 1 234 ? 20.601 -12.136 17.789 1.00 61.31 234 TYR A O 1
ATOM 1862 N N . ARG A 1 235 ? 22.339 -13.202 16.811 1.00 62.88 235 ARG A N 1
ATOM 1863 C CA . ARG A 1 235 ? 22.021 -14.593 17.230 1.00 62.88 235 ARG A CA 1
ATOM 1864 C C . ARG A 1 235 ? 20.539 -14.989 17.074 1.00 62.88 235 ARG A C 1
ATOM 1866 O O . ARG A 1 235 ? 20.095 -15.966 17.670 1.00 62.88 235 ARG A O 1
ATOM 1873 N N . GLY A 1 236 ? 19.768 -14.209 16.325 1.00 58.41 236 GLY A N 1
ATOM 1874 C CA . GLY A 1 236 ? 18.334 -14.346 16.209 1.00 58.41 236 GLY A CA 1
ATOM 1875 C C . GLY A 1 236 ? 18.051 -15.444 15.213 1.00 58.41 236 GLY A C 1
ATOM 1876 O O . GLY A 1 236 ? 18.726 -15.542 14.189 1.00 58.41 236 GLY A O 1
ATOM 1877 N N . GLU A 1 237 ? 17.056 -16.267 15.512 1.00 63.59 237 GLU A N 1
ATOM 1878 C CA . GLU A 1 237 ? 16.564 -17.217 14.529 1.00 63.59 237 GLU A CA 1
ATOM 1879 C C . GLU A 1 237 ? 16.079 -16.450 13.292 1.00 63.59 237 GLU A C 1
ATOM 1881 O O . GLU A 1 237 ? 15.329 -15.471 13.443 1.00 63.59 237 GLU A O 1
ATOM 1886 N N . PRO A 1 238 ? 16.473 -16.880 12.079 1.00 64.25 238 PRO A N 1
ATOM 1887 C CA . PRO A 1 238 ? 15.921 -16.336 10.853 1.00 64.25 238 PRO A CA 1
ATOM 1888 C C . PRO A 1 238 ? 14.394 -16.346 10.928 1.00 64.25 238 PRO A C 1
ATOM 1890 O O . PRO A 1 238 ? 13.779 -17.326 11.360 1.00 64.25 238 PRO A O 1
ATOM 1893 N N . VAL A 1 239 ? 13.755 -15.248 10.532 1.00 65.88 239 VAL A N 1
ATOM 1894 C CA . VAL A 1 239 ? 12.298 -15.237 10.421 1.00 65.88 239 VAL A CA 1
ATOM 1895 C C . VAL A 1 239 ? 11.930 -16.201 9.290 1.00 65.88 239 VAL A C 1
ATOM 1897 O O . VAL A 1 239 ? 12.383 -16.033 8.168 1.00 65.88 239 VAL A O 1
ATOM 1900 N N . SER A 1 240 ? 11.147 -17.245 9.576 1.00 68.81 240 SER A N 1
ATOM 1901 C CA . SER A 1 240 ? 10.630 -18.119 8.516 1.00 68.81 240 SER A CA 1
ATOM 1902 C C . SER A 1 240 ? 9.588 -17.345 7.709 1.00 68.81 240 SER A C 1
ATOM 1904 O O . SER A 1 240 ? 8.522 -17.012 8.228 1.00 68.81 240 SER A O 1
ATOM 1906 N N . TYR A 1 241 ? 9.926 -17.004 6.465 1.00 68.69 241 TYR A N 1
ATOM 1907 C CA . TYR A 1 241 ? 9.098 -16.148 5.607 1.00 68.69 241 TYR A CA 1
ATOM 1908 C C . TYR A 1 241 ? 8.041 -16.930 4.818 1.00 68.69 241 TYR A C 1
ATOM 1910 O O . TYR A 1 241 ? 6.992 -16.385 4.488 1.00 68.69 241 TYR A O 1
ATOM 1918 N N . GLY A 1 242 ? 8.297 -18.209 4.525 1.00 64.50 242 GLY A N 1
ATOM 1919 C CA . GLY A 1 242 ? 7.416 -19.049 3.704 1.00 64.50 242 GLY A CA 1
ATOM 1920 C C . GLY A 1 242 ? 6.201 -19.620 4.441 1.00 64.50 242 GLY A C 1
ATOM 1921 O O . GLY A 1 242 ? 5.309 -20.175 3.805 1.00 64.50 242 GLY A O 1
ATOM 1922 N N . GLU A 1 243 ? 6.145 -19.486 5.767 1.00 70.06 243 GLU A N 1
ATOM 1923 C CA . GLU A 1 243 ? 5.127 -20.117 6.605 1.00 70.06 243 GLU A CA 1
ATOM 1924 C C . GLU A 1 243 ? 4.524 -19.135 7.620 1.00 70.06 243 GLU A C 1
ATOM 1926 O O . GLU A 1 243 ? 5.137 -18.151 8.038 1.00 70.06 243 GLU A O 1
ATOM 1931 N N . GLY A 1 244 ? 3.291 -19.411 8.049 1.00 83.25 244 GLY A N 1
ATOM 1932 C CA . GLY A 1 244 ? 2.620 -18.646 9.098 1.00 83.25 244 GLY A CA 1
ATOM 1933 C C . GLY A 1 244 ? 2.293 -17.202 8.700 1.00 83.25 244 GLY A C 1
ATOM 1934 O O . GLY A 1 244 ? 1.661 -16.964 7.675 1.00 83.25 244 GLY A O 1
ATOM 1935 N N . LEU A 1 245 ? 2.693 -16.245 9.545 1.00 82.38 245 LEU A N 1
ATOM 1936 C CA . LEU A 1 245 ? 2.278 -14.834 9.485 1.00 82.38 245 LEU A CA 1
ATOM 1937 C C . LEU A 1 245 ? 2.590 -14.155 8.142 1.00 82.38 245 LEU A C 1
ATOM 1939 O O . LEU A 1 245 ? 1.815 -13.327 7.672 1.00 82.38 245 LEU A O 1
ATOM 1943 N N . PHE A 1 246 ? 3.714 -14.516 7.522 1.00 83.19 246 PHE A N 1
ATOM 1944 C CA . PHE A 1 246 ? 4.184 -13.898 6.282 1.00 83.19 246 PHE A CA 1
ATOM 1945 C C . PHE A 1 246 ? 3.805 -14.695 5.029 1.00 83.19 246 PHE A C 1
ATOM 1947 O O . PHE A 1 246 ? 4.045 -14.220 3.924 1.00 83.19 246 PHE A O 1
ATOM 1954 N N . ALA A 1 247 ? 3.171 -15.867 5.155 1.00 82.12 247 ALA A N 1
ATOM 1955 C CA . ALA A 1 247 ? 2.884 -16.729 4.006 1.00 82.12 247 ALA A CA 1
ATOM 1956 C C . ALA A 1 247 ? 1.966 -16.049 2.972 1.00 82.12 247 ALA A C 1
ATOM 1958 O O . ALA A 1 247 ? 2.222 -16.110 1.768 1.00 82.12 247 ALA A O 1
ATOM 1959 N N . GLY A 1 248 ? 0.913 -15.363 3.436 1.00 80.50 248 GLY A N 1
ATOM 1960 C CA . GLY A 1 248 ? 0.015 -14.590 2.569 1.00 80.50 248 GLY A CA 1
ATOM 1961 C C . GLY A 1 248 ? 0.742 -13.445 1.861 1.00 80.50 248 GLY A C 1
ATOM 1962 O O . GLY A 1 248 ? 0.620 -13.288 0.644 1.00 80.50 248 GLY A O 1
ATOM 1963 N N . PHE A 1 249 ? 1.571 -12.715 2.610 1.00 80.81 249 PHE A N 1
ATOM 1964 C CA . PHE A 1 249 ? 2.425 -11.654 2.088 1.00 80.81 249 PHE A CA 1
ATOM 1965 C C . PHE A 1 249 ? 3.379 -12.177 1.003 1.00 80.81 249 PHE A C 1
ATOM 1967 O O . PHE A 1 249 ? 3.327 -11.704 -0.131 1.00 80.81 249 PHE A O 1
ATOM 1974 N N . MET A 1 250 ? 4.169 -13.217 1.290 1.00 80.75 250 MET A N 1
ATOM 1975 C CA . MET A 1 250 ? 5.125 -13.803 0.341 1.00 80.75 250 MET A CA 1
ATOM 1976 C C . MET A 1 250 ? 4.444 -14.351 -0.913 1.00 80.75 250 MET A C 1
ATOM 1978 O O . MET A 1 250 ? 4.927 -14.143 -2.025 1.00 80.75 250 MET A O 1
ATOM 1982 N N . LYS A 1 251 ? 3.267 -14.974 -0.777 1.00 82.44 251 LYS A N 1
ATOM 1983 C CA . LYS A 1 251 ? 2.468 -15.413 -1.928 1.00 82.44 251 LYS A CA 1
ATOM 1984 C C . LYS A 1 251 ? 2.107 -14.248 -2.854 1.00 82.44 251 LYS A C 1
ATOM 1986 O O . LYS A 1 251 ? 2.146 -14.410 -4.074 1.00 82.44 251 LYS A O 1
ATOM 1991 N N . ASN A 1 252 ? 1.759 -13.087 -2.299 1.00 79.44 252 ASN A N 1
ATOM 1992 C CA . ASN A 1 252 ? 1.470 -11.889 -3.089 1.00 79.44 252 ASN A CA 1
ATOM 1993 C C . ASN A 1 252 ? 2.733 -11.332 -3.760 1.00 79.44 252 ASN A C 1
ATOM 1995 O O . ASN A 1 252 ? 2.662 -10.931 -4.923 1.00 79.44 252 ASN A O 1
ATOM 1999 N N . VAL A 1 253 ? 3.882 -11.372 -3.075 1.00 76.50 253 VAL A N 1
ATOM 2000 C CA . VAL A 1 253 ? 5.185 -10.991 -3.648 1.00 76.50 253 VAL A CA 1
ATOM 2001 C C . VAL A 1 253 ? 5.528 -11.862 -4.859 1.00 76.50 253 VAL A C 1
ATOM 2003 O O . VAL A 1 253 ? 5.752 -11.329 -5.946 1.00 76.50 253 VAL A O 1
ATOM 2006 N N . HIS A 1 254 ? 5.477 -13.190 -4.718 1.00 80.81 254 HIS A N 1
ATOM 2007 C CA . HIS A 1 254 ? 5.795 -14.109 -5.816 1.00 80.81 254 HIS A CA 1
ATOM 2008 C C . HIS A 1 254 ? 4.845 -13.943 -7.009 1.00 80.81 254 HIS A C 1
ATOM 2010 O O . HIS A 1 254 ? 5.300 -13.831 -8.146 1.00 80.81 254 HIS A O 1
ATOM 2016 N N . LYS A 1 255 ? 3.528 -13.846 -6.768 1.00 83.44 255 LYS A N 1
ATOM 2017 C CA . LYS A 1 255 ? 2.542 -13.618 -7.840 1.00 83.44 255 LYS A CA 1
ATOM 2018 C C . LYS A 1 255 ? 2.819 -12.338 -8.628 1.00 83.44 255 LYS A C 1
ATOM 2020 O O . LYS A 1 255 ? 2.673 -12.321 -9.849 1.00 83.44 255 LYS A O 1
ATOM 2025 N N . LYS A 1 256 ? 3.190 -11.256 -7.935 1.00 79.44 256 LYS A N 1
ATOM 2026 C CA . LYS A 1 256 ? 3.499 -9.973 -8.576 1.00 79.44 256 LYS A CA 1
ATOM 2027 C C . LYS A 1 256 ? 4.755 -10.081 -9.447 1.00 79.44 256 LYS A C 1
ATOM 2029 O O . LYS A 1 256 ? 4.716 -9.652 -10.598 1.00 79.44 256 LYS A O 1
ATOM 2034 N N . ARG A 1 257 ? 5.791 -10.761 -8.945 1.00 79.44 257 ARG A N 1
ATOM 2035 C CA . ARG A 1 257 ? 7.022 -11.059 -9.692 1.00 79.44 257 ARG A CA 1
ATOM 2036 C C . ARG A 1 257 ? 6.758 -11.857 -10.962 1.00 79.44 257 ARG A C 1
ATOM 2038 O O . ARG A 1 257 ? 7.266 -11.517 -12.026 1.00 79.44 257 ARG A O 1
ATOM 2045 N N . GLU A 1 258 ? 5.958 -12.914 -10.874 1.00 84.50 258 GLU A N 1
ATOM 2046 C CA . GLU A 1 258 ? 5.589 -13.716 -12.044 1.00 84.50 258 GLU A CA 1
ATOM 2047 C C . GLU A 1 258 ? 4.876 -12.873 -13.111 1.00 84.50 258 GLU A C 1
ATOM 2049 O O . GLU A 1 258 ? 5.194 -12.985 -14.299 1.00 84.50 258 GLU A O 1
ATOM 2054 N N . ALA A 1 259 ? 3.961 -11.991 -12.694 1.00 85.31 259 ALA A N 1
ATOM 2055 C CA . ALA A 1 259 ? 3.251 -11.094 -13.599 1.00 85.31 259 ALA A CA 1
ATOM 2056 C C . ALA A 1 259 ? 4.205 -10.126 -14.322 1.00 85.31 259 ALA A C 1
ATOM 2058 O O . ALA A 1 259 ? 4.123 -9.984 -15.542 1.00 85.31 259 ALA A O 1
ATOM 2059 N N . ILE A 1 260 ? 5.157 -9.516 -13.613 1.00 76.62 260 ILE A N 1
ATOM 2060 C CA . ILE A 1 260 ? 6.113 -8.580 -14.222 1.00 76.62 260 ILE A CA 1
ATOM 2061 C C . ILE A 1 260 ? 7.141 -9.309 -15.089 1.00 76.62 260 ILE A C 1
ATOM 2063 O O . ILE A 1 260 ? 7.439 -8.842 -16.187 1.00 76.62 260 ILE A O 1
ATOM 2067 N N . MET A 1 261 ? 7.638 -10.484 -14.685 1.00 81.44 261 MET A N 1
ATOM 2068 C CA . MET A 1 261 ? 8.499 -11.303 -15.552 1.00 81.44 261 MET A CA 1
ATOM 2069 C C . MET A 1 261 ? 7.799 -11.640 -16.875 1.00 81.44 261 MET A C 1
ATOM 2071 O O . MET A 1 261 ? 8.416 -11.581 -17.945 1.00 81.44 261 MET A O 1
ATOM 2075 N N . LEU A 1 262 ? 6.499 -11.941 -16.823 1.00 90.88 262 LEU A N 1
ATOM 2076 C CA . LEU A 1 262 ? 5.686 -12.154 -18.014 1.00 90.88 262 LEU A CA 1
ATOM 2077 C C . LEU A 1 262 ? 5.562 -10.869 -18.851 1.00 90.88 262 LEU A C 1
ATOM 2079 O O . LEU A 1 262 ? 5.766 -10.908 -20.068 1.00 90.88 262 LEU A O 1
ATOM 2083 N N . GLU A 1 263 ? 5.301 -9.718 -18.231 1.00 88.50 263 GLU A N 1
ATOM 2084 C CA . GLU A 1 263 ? 5.266 -8.424 -18.922 1.00 88.50 263 GLU A CA 1
ATOM 2085 C C . GLU A 1 263 ? 6.606 -8.083 -19.590 1.00 88.50 263 GLU A C 1
ATOM 2087 O O . GLU A 1 263 ? 6.633 -7.750 -20.777 1.00 88.50 263 GLU A O 1
ATOM 2092 N N . MET A 1 264 ? 7.731 -8.249 -18.891 1.00 85.56 264 MET A N 1
ATOM 2093 C CA . MET A 1 264 ? 9.075 -8.025 -19.428 1.00 85.56 264 MET A CA 1
ATOM 2094 C C . MET A 1 264 ? 9.365 -8.942 -20.615 1.00 85.56 264 MET A C 1
ATOM 2096 O O . MET A 1 264 ? 9.875 -8.479 -21.639 1.00 85.56 264 MET A O 1
ATOM 2100 N N . LYS A 1 265 ? 8.989 -10.224 -20.525 1.00 93.19 265 LYS A N 1
ATOM 2101 C CA . LYS A 1 265 ? 9.121 -11.178 -21.631 1.00 93.19 265 LYS A CA 1
ATOM 2102 C C . LYS A 1 265 ? 8.302 -10.737 -22.844 1.00 93.19 265 LYS A C 1
ATOM 2104 O O . LYS A 1 265 ? 8.840 -10.651 -23.947 1.00 93.19 265 LYS A O 1
ATOM 2109 N N . THR A 1 266 ? 7.033 -10.373 -22.654 1.00 94.81 266 THR A N 1
ATOM 2110 C CA . THR A 1 266 ? 6.183 -9.904 -23.764 1.00 94.81 266 THR A CA 1
ATOM 2111 C C . THR A 1 266 ? 6.683 -8.585 -24.367 1.00 94.81 266 THR A C 1
ATOM 2113 O O . THR A 1 266 ? 6.603 -8.386 -25.583 1.00 94.81 266 THR A O 1
ATOM 2116 N N . ALA A 1 267 ? 7.241 -7.682 -23.555 1.00 92.75 267 ALA A N 1
ATOM 2117 C CA . ALA A 1 267 ? 7.850 -6.438 -24.013 1.00 92.75 267 ALA A CA 1
ATOM 2118 C C . ALA A 1 267 ? 9.137 -6.694 -24.816 1.00 92.75 267 ALA A C 1
ATOM 2120 O O . ALA A 1 267 ? 9.320 -6.103 -25.887 1.00 92.75 267 ALA A O 1
ATOM 2121 N N . ALA A 1 268 ? 9.992 -7.608 -24.351 1.00 94.31 268 ALA A N 1
ATOM 2122 C CA . ALA A 1 268 ? 11.198 -8.035 -25.054 1.00 94.31 268 ALA A CA 1
ATOM 2123 C C . ALA A 1 268 ? 10.859 -8.685 -26.405 1.00 94.31 268 ALA A C 1
ATOM 2125 O O . ALA A 1 268 ? 11.430 -8.304 -27.427 1.00 94.31 268 ALA A O 1
ATOM 2126 N N . GLU A 1 269 ? 9.862 -9.572 -26.449 1.00 96.12 269 GLU A N 1
ATOM 2127 C CA . GLU A 1 269 ? 9.367 -10.177 -27.691 1.00 96.12 269 GLU A CA 1
ATOM 2128 C C . GLU A 1 269 ? 8.816 -9.127 -28.668 1.00 96.12 269 GLU A C 1
ATOM 2130 O O . GLU A 1 269 ? 9.126 -9.154 -29.863 1.00 96.12 269 GLU A O 1
ATOM 2135 N N . LYS A 1 270 ? 8.033 -8.154 -28.180 1.00 95.94 270 LYS A N 1
ATOM 2136 C CA . LYS A 1 270 ? 7.545 -7.030 -28.999 1.00 95.94 270 LYS A CA 1
ATOM 2137 C C . LYS A 1 270 ? 8.700 -6.192 -29.553 1.00 95.94 270 LYS A C 1
ATOM 2139 O O . LYS A 1 270 ? 8.656 -5.800 -30.720 1.00 95.94 270 LYS A O 1
ATOM 2144 N N . LYS A 1 271 ? 9.733 -5.919 -28.749 1.00 95.56 271 LYS A N 1
ATOM 2145 C CA . LYS A 1 271 ? 10.926 -5.168 -29.173 1.00 95.56 271 LYS A CA 1
ATOM 2146 C C . LYS A 1 271 ? 11.727 -5.941 -30.224 1.00 95.56 271 LYS A C 1
ATOM 2148 O O . LYS A 1 271 ? 12.063 -5.359 -31.253 1.00 95.56 271 LYS A O 1
ATOM 2153 N N . ALA A 1 272 ? 11.939 -7.240 -30.022 1.00 96.94 272 ALA A N 1
ATOM 2154 C CA . ALA A 1 272 ? 12.612 -8.116 -30.980 1.00 96.94 272 ALA A CA 1
ATOM 2155 C C . ALA A 1 272 ? 11.863 -8.172 -32.323 1.00 96.94 272 ALA A C 1
ATOM 2157 O O . ALA A 1 272 ? 12.464 -7.970 -33.377 1.00 96.94 272 ALA A O 1
ATOM 2158 N N . LYS A 1 273 ? 10.529 -8.327 -32.300 1.00 97.00 273 LYS A N 1
ATOM 2159 C CA . LYS A 1 273 ? 9.689 -8.286 -33.513 1.00 97.00 273 LYS A CA 1
ATOM 2160 C C . LYS A 1 273 ? 9.792 -6.945 -34.247 1.00 97.00 273 LYS A C 1
ATOM 2162 O O . LYS A 1 273 ? 9.908 -6.927 -35.471 1.00 97.00 273 LYS A O 1
ATOM 2167 N N . LYS A 1 274 ? 9.782 -5.821 -33.519 1.00 96.44 274 LYS A N 1
ATOM 2168 C CA . LYS A 1 274 ? 9.974 -4.480 -34.105 1.00 96.44 274 LYS A CA 1
ATOM 2169 C C . LYS A 1 274 ? 11.358 -4.322 -34.739 1.00 96.44 274 LYS A C 1
ATOM 2171 O O . LYS A 1 274 ? 11.455 -3.761 -35.828 1.00 96.44 274 LYS A O 1
ATOM 2176 N N . GLN A 1 275 ? 12.408 -4.818 -34.087 1.00 96.00 275 GLN A N 1
ATOM 2177 C CA . GLN A 1 275 ? 13.774 -4.751 -34.606 1.00 96.00 275 GLN A CA 1
ATOM 2178 C C . GLN A 1 275 ? 13.937 -5.587 -35.881 1.00 96.00 275 GLN A C 1
ATOM 2180 O O . GLN A 1 275 ? 14.427 -5.068 -36.882 1.00 96.00 275 GLN A O 1
ATOM 2185 N N . LEU A 1 276 ? 13.417 -6.817 -35.893 1.00 97.75 276 LEU A N 1
ATOM 2186 C CA . LEU A 1 276 ? 13.411 -7.676 -37.078 1.00 97.75 276 LEU A CA 1
ATOM 2187 C C . LEU A 1 276 ? 12.637 -7.037 -38.245 1.00 97.75 276 LEU A C 1
ATOM 2189 O O . LEU A 1 276 ? 13.099 -7.031 -39.385 1.00 97.75 276 LEU A O 1
ATOM 2193 N N . ALA A 1 277 ? 11.471 -6.442 -37.971 1.00 97.12 277 ALA A N 1
ATOM 2194 C CA . ALA A 1 277 ? 10.697 -5.729 -38.986 1.00 97.12 277 ALA A CA 1
ATOM 2195 C C . ALA A 1 277 ? 11.468 -4.530 -39.571 1.00 97.12 277 ALA A C 1
ATOM 2197 O O . ALA A 1 277 ? 11.423 -4.295 -40.782 1.00 97.12 277 ALA A O 1
ATOM 2198 N N . LEU A 1 278 ? 12.202 -3.792 -38.732 1.00 97.31 278 LEU A N 1
ATOM 2199 C CA . LEU A 1 278 ? 13.035 -2.669 -39.157 1.00 97.31 278 LEU A CA 1
ATOM 2200 C C . LEU A 1 278 ? 14.213 -3.123 -40.031 1.00 97.31 278 LEU A C 1
ATOM 2202 O O . LEU A 1 278 ? 14.508 -2.480 -41.040 1.00 97.31 278 LEU A O 1
ATOM 2206 N N . GLU A 1 279 ? 14.875 -4.223 -39.676 1.00 97.69 279 GLU A N 1
ATOM 2207 C CA . GLU A 1 279 ? 15.963 -4.810 -40.468 1.00 97.69 279 GLU A CA 1
ATOM 2208 C C . GLU A 1 279 ? 15.468 -5.283 -41.837 1.00 97.69 279 GLU A C 1
ATOM 2210 O O . GLU A 1 279 ? 16.020 -4.872 -42.861 1.00 97.69 279 GLU A O 1
ATOM 2215 N N . ASN A 1 280 ? 14.350 -6.011 -41.874 1.00 97.75 280 ASN A N 1
ATOM 2216 C CA . ASN A 1 280 ? 13.706 -6.437 -43.118 1.00 97.75 280 ASN A CA 1
ATOM 2217 C C . ASN A 1 280 ? 13.312 -5.238 -44.001 1.00 97.75 280 ASN A C 1
ATOM 2219 O O . ASN A 1 280 ? 13.498 -5.254 -45.223 1.00 97.75 280 ASN A O 1
ATOM 2223 N N . ALA A 1 281 ? 12.798 -4.158 -43.401 1.00 97.38 281 ALA A N 1
ATOM 2224 C CA . ALA A 1 281 ? 12.470 -2.930 -44.124 1.00 97.38 281 ALA A CA 1
ATOM 2225 C C . ALA A 1 281 ? 13.722 -2.249 -44.707 1.00 97.38 281 ALA A C 1
ATOM 2227 O O . ALA A 1 281 ? 13.710 -1.823 -45.869 1.00 97.38 281 ALA A O 1
ATOM 2228 N N . ARG A 1 282 ? 14.818 -2.183 -43.938 1.00 97.38 282 ARG A N 1
ATOM 2229 C CA . ARG A 1 282 ? 16.113 -1.647 -44.390 1.00 97.38 282 ARG A CA 1
ATOM 2230 C C . ARG A 1 282 ? 16.691 -2.470 -45.536 1.00 97.38 282 ARG A C 1
ATOM 2232 O O . ARG A 1 282 ? 17.153 -1.893 -46.520 1.00 97.38 282 ARG A O 1
ATOM 2239 N N . GLU A 1 283 ? 16.629 -3.793 -45.454 1.00 97.81 283 GLU A N 1
ATOM 2240 C CA . GLU A 1 283 ? 17.098 -4.678 -46.519 1.00 97.81 283 GLU A CA 1
ATOM 2241 C C . GLU A 1 283 ? 16.279 -4.492 -47.805 1.00 97.81 283 GLU A C 1
ATOM 2243 O O .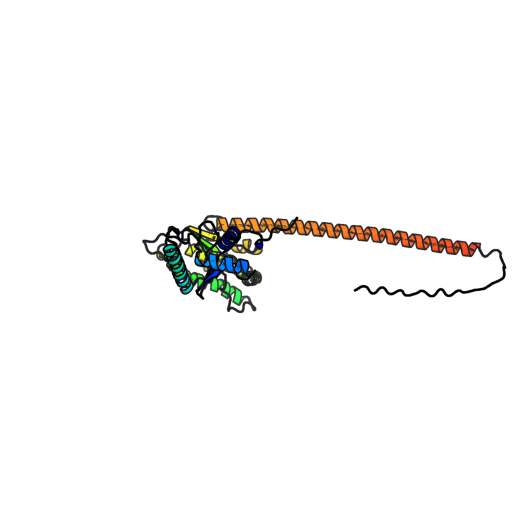 GLU A 1 283 ? 16.843 -4.300 -48.887 1.00 97.81 283 GLU A O 1
ATOM 2248 N N . LYS A 1 284 ? 14.945 -4.437 -47.693 1.00 97.75 284 LYS A N 1
ATOM 2249 C CA . LYS A 1 284 ? 14.050 -4.160 -48.827 1.00 97.75 284 LYS A CA 1
ATOM 2250 C C . LYS A 1 284 ? 14.354 -2.804 -49.470 1.00 97.75 284 LYS A C 1
ATOM 2252 O O . LYS A 1 284 ? 14.337 -2.685 -50.697 1.00 97.75 284 LYS A O 1
ATOM 2257 N N . MET A 1 285 ? 14.664 -1.785 -48.667 1.00 95.38 285 MET A N 1
ATOM 2258 C CA . MET A 1 285 ? 15.057 -0.462 -49.159 1.00 95.38 285 MET A CA 1
ATOM 2259 C C . MET A 1 285 ? 16.417 -0.492 -49.874 1.00 95.38 285 MET A C 1
ATOM 2261 O O . MET A 1 285 ? 16.539 0.078 -50.958 1.00 95.38 285 MET A O 1
ATOM 2265 N N . ARG A 1 286 ? 17.415 -1.203 -49.329 1.00 96.88 286 ARG A N 1
ATOM 2266 C CA . ARG A 1 286 ? 18.725 -1.403 -49.979 1.00 96.88 286 ARG A CA 1
ATOM 2267 C C . ARG A 1 286 ? 18.583 -2.098 -51.333 1.00 96.88 286 ARG A C 1
ATOM 2269 O O . ARG A 1 286 ? 19.124 -1.601 -52.318 1.00 96.88 286 ARG A O 1
ATOM 2276 N N . LYS A 1 287 ? 17.789 -3.173 -51.406 1.00 97.31 287 LYS A N 1
ATOM 2277 C CA . LYS A 1 287 ? 17.478 -3.879 -52.662 1.00 97.31 287 LYS A CA 1
ATOM 2278 C C . LYS A 1 287 ? 16.841 -2.939 -53.692 1.00 97.31 287 LYS A C 1
ATOM 2280 O O . LYS A 1 287 ? 17.316 -2.855 -54.821 1.00 97.31 287 LYS A O 1
ATOM 2285 N N . LYS A 1 288 ? 15.833 -2.149 -53.296 1.00 96.75 288 LYS A N 1
ATOM 2286 C CA . LYS A 1 288 ? 15.212 -1.138 -54.176 1.00 96.75 288 LYS A CA 1
ATOM 2287 C C . LYS A 1 288 ? 16.205 -0.075 -54.660 1.00 96.75 288 LYS A C 1
ATOM 2289 O O . LYS A 1 288 ? 16.161 0.307 -55.828 1.00 96.75 288 LYS A O 1
ATOM 2294 N N . MET A 1 289 ? 17.099 0.400 -53.790 1.00 95.50 289 MET A N 1
ATOM 2295 C CA . MET A 1 289 ? 18.123 1.382 -54.161 1.00 95.50 289 MET A CA 1
ATOM 2296 C C . MET A 1 289 ? 19.134 0.821 -55.163 1.00 95.50 289 MET A C 1
ATOM 2298 O O . MET A 1 289 ? 19.465 1.519 -56.121 1.00 95.50 289 MET A O 1
ATOM 2302 N N . MET A 1 290 ? 19.584 -0.427 -54.991 1.00 96.19 290 MET A N 1
ATOM 2303 C CA . MET A 1 290 ? 20.474 -1.079 -55.959 1.00 96.19 290 MET A CA 1
ATOM 2304 C C . MET A 1 290 ? 19.809 -1.210 -57.331 1.00 96.19 290 MET A C 1
ATOM 2306 O O . MET A 1 290 ? 20.375 -0.751 -58.319 1.00 96.19 290 MET A O 1
ATOM 2310 N N . VAL A 1 291 ? 18.563 -1.700 -57.383 1.00 96.06 291 VAL A N 1
ATOM 2311 C CA . VAL A 1 291 ? 17.797 -1.807 -58.638 1.00 96.06 291 VAL A CA 1
ATOM 2312 C C . VAL A 1 291 ? 17.653 -0.445 -59.324 1.00 96.06 291 VAL A C 1
ATOM 2314 O O . VAL A 1 291 ? 17.877 -0.328 -60.528 1.00 96.06 291 VAL A O 1
ATOM 2317 N N . LYS A 1 292 ? 17.337 0.616 -58.568 1.00 95.19 292 LYS A N 1
ATOM 2318 C CA . LYS A 1 292 ? 17.224 1.979 -59.114 1.00 95.19 2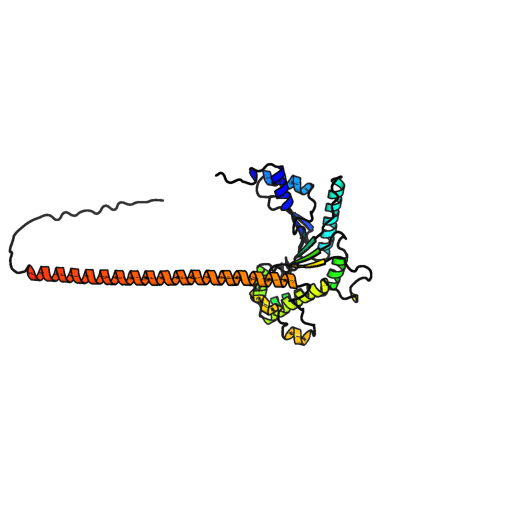92 LYS A CA 1
ATOM 2319 C C . LYS A 1 292 ? 18.563 2.498 -59.650 1.00 95.19 292 LYS A C 1
ATOM 2321 O O . LYS A 1 292 ? 18.589 3.136 -60.702 1.00 95.19 292 LYS A O 1
ATOM 2326 N N . LYS A 1 293 ? 19.669 2.228 -58.948 1.00 95.44 293 LYS A N 1
ATOM 2327 C CA . LYS A 1 293 ? 21.024 2.616 -59.370 1.00 95.44 293 LYS A CA 1
ATOM 2328 C C . LYS A 1 293 ? 21.433 1.894 -60.655 1.00 95.44 293 LYS A C 1
ATOM 2330 O O . LYS A 1 293 ? 21.973 2.529 -61.557 1.00 95.44 293 LYS A O 1
ATOM 2335 N N . ASP A 1 294 ? 21.140 0.603 -60.762 1.00 95.00 294 ASP A N 1
ATOM 2336 C CA . ASP A 1 294 ? 21.455 -0.196 -61.949 1.00 95.00 294 ASP A CA 1
ATOM 2337 C C . ASP A 1 294 ? 20.593 0.193 -63.149 1.00 95.00 294 ASP A C 1
ATOM 2339 O O . ASP A 1 294 ? 21.114 0.340 -64.254 1.00 95.00 294 ASP A O 1
ATOM 2343 N N . PHE A 1 295 ? 19.305 0.470 -62.933 1.00 94.69 295 PHE A N 1
ATOM 2344 C CA . PHE A 1 295 ? 18.445 1.047 -63.965 1.00 94.69 295 PHE A CA 1
ATOM 2345 C C . PHE A 1 295 ? 18.985 2.397 -64.460 1.00 94.69 295 PHE A C 1
ATOM 2347 O O . PHE A 1 295 ? 19.106 2.614 -65.664 1.00 94.69 295 PHE A O 1
ATOM 2354 N N . GLY A 1 296 ? 19.380 3.284 -63.539 1.00 94.06 296 GLY A N 1
ATOM 2355 C CA . GLY A 1 296 ? 20.008 4.563 -63.877 1.00 94.06 296 GLY A CA 1
ATOM 2356 C C . GLY A 1 296 ? 21.279 4.393 -64.714 1.00 94.06 296 GLY A C 1
ATOM 2357 O O . GLY A 1 296 ? 21.430 5.070 -65.730 1.00 94.06 296 GLY A O 1
ATOM 2358 N N . ARG A 1 297 ? 22.152 3.445 -64.344 1.00 94.88 297 ARG A N 1
ATOM 2359 C CA . ARG A 1 297 ? 23.359 3.106 -65.118 1.00 94.88 297 ARG A CA 1
ATOM 2360 C C . ARG A 1 297 ? 23.023 2.636 -66.535 1.00 94.88 297 ARG A C 1
ATOM 2362 O O . ARG A 1 297 ? 23.559 3.198 -67.487 1.00 94.88 297 ARG A O 1
ATOM 2369 N N . ARG A 1 298 ? 22.080 1.698 -66.687 1.00 94.00 298 ARG A N 1
ATOM 2370 C CA . ARG A 1 298 ? 21.624 1.213 -68.005 1.00 94.00 298 ARG A CA 1
ATOM 2371 C C . ARG A 1 298 ? 21.052 2.336 -68.874 1.00 94.00 298 ARG A C 1
ATOM 2373 O O . ARG A 1 298 ? 21.326 2.388 -70.068 1.00 94.00 298 ARG A O 1
ATOM 2380 N N . MET A 1 299 ? 20.292 3.261 -68.288 1.00 93.06 299 MET A N 1
ATOM 2381 C CA . MET A 1 299 ? 19.730 4.405 -69.016 1.00 93.06 299 MET A CA 1
ATOM 2382 C C . MET A 1 299 ? 20.798 5.394 -69.493 1.00 93.06 299 MET A C 1
ATOM 2384 O O . MET A 1 299 ? 20.679 5.937 -70.591 1.00 93.06 299 MET A O 1
ATOM 2388 N N . VAL A 1 300 ? 21.836 5.639 -68.688 1.00 93.50 300 VAL A N 1
ATOM 2389 C CA . VAL A 1 300 ? 22.983 6.464 -69.099 1.00 93.50 300 VAL A CA 1
ATOM 2390 C C . VAL A 1 300 ? 23.735 5.795 -70.249 1.00 93.50 300 VAL A C 1
ATOM 2392 O O . VAL A 1 300 ? 24.045 6.459 -71.236 1.00 93.50 300 VAL A O 1
ATOM 2395 N N . GLU A 1 301 ? 23.961 4.485 -70.167 1.00 91.69 301 GLU A N 1
ATOM 2396 C CA . GLU A 1 301 ? 24.625 3.716 -71.221 1.00 91.69 301 GLU A CA 1
ATOM 2397 C C . GLU A 1 301 ? 23.821 3.717 -72.533 1.00 91.69 301 GLU A C 1
ATOM 2399 O O . GLU A 1 301 ? 24.372 3.988 -73.597 1.00 91.69 301 GLU A O 1
ATOM 2404 N N . LEU A 1 302 ? 22.497 3.531 -72.461 1.00 90.38 302 LEU A N 1
ATOM 2405 C CA . LEU A 1 302 ? 21.590 3.658 -73.610 1.00 90.38 302 LEU A CA 1
ATOM 2406 C C . LEU A 1 302 ? 21.649 5.052 -74.251 1.00 90.38 302 LEU A C 1
ATOM 2408 O O . LEU A 1 302 ? 21.685 5.169 -75.475 1.00 90.38 302 LEU A O 1
ATOM 2412 N N . LYS A 1 303 ? 21.669 6.118 -73.439 1.00 89.62 303 LYS A N 1
ATOM 2413 C CA . LYS A 1 303 ? 21.813 7.495 -73.940 1.00 89.62 303 LYS A CA 1
ATOM 2414 C C . LYS A 1 303 ? 23.167 7.723 -74.609 1.00 89.62 303 LYS A C 1
ATOM 2416 O O . LYS A 1 303 ? 23.213 8.424 -75.616 1.00 89.62 303 LYS A O 1
ATOM 2421 N N . LYS A 1 304 ? 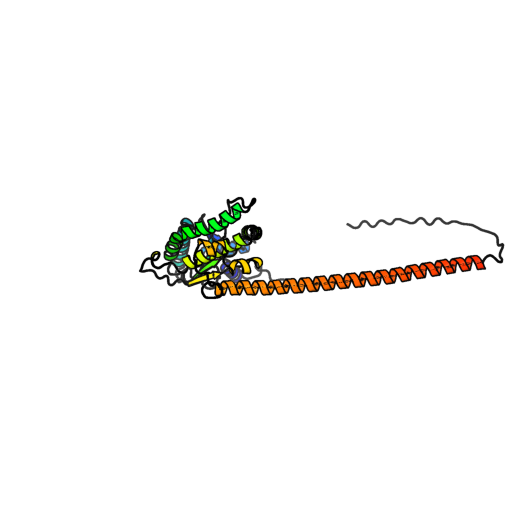24.244 7.139 -74.073 1.00 91.62 304 LYS A N 1
ATOM 2422 C CA . LYS A 1 304 ? 25.586 7.205 -74.664 1.00 91.62 304 LYS A CA 1
ATOM 2423 C C . LYS A 1 304 ? 25.611 6.531 -76.041 1.00 91.62 304 LYS A C 1
ATOM 2425 O O . LYS A 1 304 ? 25.962 7.192 -77.011 1.00 91.62 304 LYS A O 1
ATOM 2430 N N . ARG A 1 305 ? 25.095 5.299 -76.150 1.00 85.94 305 ARG A N 1
ATOM 2431 C CA . ARG A 1 305 ? 24.989 4.573 -77.432 1.00 85.94 305 ARG A CA 1
ATOM 2432 C C . ARG A 1 305 ? 24.168 5.336 -78.476 1.00 85.94 305 ARG A C 1
ATOM 2434 O O . ARG A 1 305 ? 24.552 5.389 -79.634 1.00 85.94 305 ARG A O 1
ATOM 2441 N N . LYS A 1 306 ? 23.058 5.975 -78.081 1.00 83.88 306 LYS A N 1
ATOM 2442 C CA . LYS A 1 306 ? 22.260 6.804 -79.006 1.00 83.88 306 LYS A CA 1
ATOM 2443 C C . LYS A 1 306 ? 23.017 8.019 -79.551 1.00 83.88 306 LYS A C 1
ATOM 2445 O O . LYS A 1 306 ? 22.780 8.388 -80.692 1.00 83.88 306 LYS A O 1
ATOM 2450 N N . ARG A 1 307 ? 23.894 8.644 -78.757 1.00 79.06 307 ARG A N 1
ATOM 2451 C CA . ARG A 1 307 ? 24.726 9.765 -79.229 1.00 79.06 307 ARG A CA 1
ATOM 2452 C C . ARG A 1 307 ? 25.795 9.301 -80.212 1.00 79.06 307 ARG A C 1
ATOM 2454 O O . ARG A 1 307 ? 26.019 9.978 -81.198 1.00 79.06 307 ARG A O 1
ATOM 2461 N N . GLU A 1 308 ? 26.393 8.140 -79.966 1.00 74.88 308 GLU A N 1
ATOM 2462 C CA . GLU A 1 308 ? 27.427 7.566 -80.839 1.00 74.88 308 GLU A CA 1
ATOM 2463 C C . GLU A 1 308 ? 26.862 7.080 -82.189 1.00 74.88 308 GLU A C 1
ATOM 2465 O O . GLU A 1 308 ? 27.564 7.112 -83.189 1.00 74.88 308 GLU A O 1
ATOM 2470 N N . VAL A 1 309 ? 25.586 6.680 -82.245 1.00 66.44 309 VAL A N 1
ATOM 2471 C CA . VAL A 1 309 ? 24.911 6.260 -83.493 1.00 66.44 309 VAL A CA 1
ATOM 2472 C C . VAL A 1 309 ? 24.317 7.445 -84.277 1.00 66.44 309 VAL A C 1
ATOM 2474 O O . VAL A 1 309 ? 24.077 7.326 -85.472 1.00 66.44 309 VAL A O 1
ATOM 2477 N N . GLY A 1 310 ? 24.098 8.597 -83.635 1.00 55.59 310 GLY A N 1
ATOM 2478 C CA . GLY A 1 310 ? 23.541 9.800 -84.268 1.00 55.59 310 GLY A CA 1
ATOM 2479 C C . GLY A 1 310 ? 24.562 10.724 -84.942 1.00 55.59 310 GLY A C 1
ATOM 2480 O O . GLY A 1 310 ? 24.164 11.771 -85.435 1.00 55.59 310 GLY A O 1
ATOM 2481 N N . ASP A 1 311 ? 25.851 10.369 -84.950 1.00 52.47 311 ASP A N 1
ATOM 2482 C CA . ASP A 1 311 ? 26.932 11.207 -85.503 1.00 52.47 311 ASP A CA 1
ATOM 2483 C C . ASP A 1 311 ? 27.302 10.840 -86.956 1.00 52.47 311 ASP A C 1
ATOM 2485 O O . ASP A 1 311 ? 28.311 11.282 -87.499 1.00 52.47 311 ASP A O 1
ATOM 2489 N N . VAL A 1 312 ? 26.466 10.031 -87.618 1.00 52.16 312 VAL A N 1
ATOM 2490 C CA . VAL A 1 312 ? 26.582 9.726 -89.050 1.00 52.16 312 VAL A CA 1
ATOM 2491 C C . VAL A 1 312 ? 25.312 10.194 -89.755 1.00 52.16 312 VAL A C 1
ATOM 2493 O O . VAL A 1 312 ? 24.408 9.415 -90.035 1.00 52.16 312 VAL A O 1
ATOM 2496 N N . GLY A 1 313 ? 25.268 11.496 -90.035 1.00 52.84 313 GLY A N 1
ATOM 2497 C CA . GLY A 1 313 ? 24.344 12.095 -90.996 1.00 52.84 313 GLY A CA 1
ATOM 2498 C C . GLY A 1 313 ? 23.106 12.747 -90.388 1.00 52.84 313 GLY A C 1
ATOM 2499 O O . GLY A 1 313 ? 22.097 12.091 -90.189 1.00 52.84 313 GLY A O 1
ATOM 2500 N N . GLU A 1 314 ? 23.175 14.062 -90.175 1.00 43.59 314 GLU A N 1
ATOM 2501 C CA . GLU A 1 314 ? 22.259 15.022 -90.810 1.00 43.59 314 GLU A CA 1
ATOM 2502 C C . GLU A 1 314 ? 22.643 16.454 -90.409 1.00 43.59 314 GLU A C 1
ATOM 2504 O O . GLU A 1 314 ? 22.429 16.912 -89.287 1.00 43.59 314 GLU A O 1
ATOM 2509 N N . GLN A 1 315 ? 23.212 17.185 -91.372 1.00 48.28 315 GLN A N 1
ATOM 2510 C CA . GLN A 1 315 ? 23.097 18.638 -91.411 1.00 48.28 315 GLN A CA 1
ATOM 2511 C C . GLN A 1 315 ? 21.620 18.966 -91.654 1.00 48.28 315 GLN A C 1
ATOM 2513 O O . GLN A 1 315 ? 21.111 18.718 -92.742 1.00 48.28 315 GLN A O 1
ATOM 2518 N N . SER A 1 316 ? 20.931 19.540 -90.669 1.00 40.09 316 SER A N 1
ATOM 2519 C CA . SER A 1 316 ? 19.652 20.209 -90.907 1.00 40.09 316 SER A CA 1
ATOM 2520 C C . SER A 1 316 ? 19.506 21.441 -90.019 1.00 40.09 316 SER A C 1
ATOM 2522 O O . SER A 1 316 ? 19.758 21.433 -88.816 1.00 40.09 316 SER A O 1
ATOM 2524 N N . SER A 1 317 ? 19.130 22.515 -90.696 1.00 47.72 317 SER A N 1
ATOM 2525 C CA . SER A 1 317 ? 18.950 23.904 -90.291 1.00 47.72 317 SER A CA 1
ATOM 2526 C C . SER A 1 317 ? 17.751 24.165 -89.371 1.00 47.72 317 SER A C 1
ATOM 2528 O O . SER A 1 317 ? 16.724 23.519 -89.548 1.00 47.72 317 SER A O 1
ATOM 2530 N N . HIS A 1 318 ? 17.849 25.252 -88.578 1.00 39.22 318 HIS A N 1
ATOM 2531 C CA . HIS A 1 318 ? 16.746 26.103 -88.061 1.00 39.22 318 HIS A CA 1
ATOM 2532 C C . HIS A 1 318 ? 15.723 25.418 -87.104 1.00 39.22 318 HIS A C 1
ATOM 2534 O O . HIS A 1 318 ? 15.510 24.223 -87.164 1.00 39.22 318 HIS A O 1
ATOM 2540 N N . THR A 1 319 ? 15.045 26.027 -86.121 1.00 41.31 319 THR A N 1
ATOM 2541 C CA . THR A 1 319 ? 14.752 27.412 -85.713 1.00 41.31 319 THR A CA 1
ATOM 2542 C C . THR A 1 319 ? 14.140 27.392 -84.291 1.00 41.31 319 THR A C 1
ATOM 2544 O O . THR A 1 319 ? 13.388 26.488 -83.949 1.00 41.31 319 THR A O 1
ATOM 2547 N N . SER A 1 320 ? 14.350 28.481 -83.542 1.00 48.47 320 SER A N 1
ATOM 2548 C CA . SER A 1 320 ? 13.388 29.171 -82.650 1.00 48.47 320 SER A CA 1
ATOM 2549 C C . SER A 1 320 ? 12.816 28.547 -81.352 1.00 48.47 320 SER A C 1
ATOM 2551 O O . SER A 1 320 ? 12.284 27.445 -81.310 1.00 48.47 320 SER A O 1
ATOM 2553 N N . ASN A 1 321 ? 12.770 29.437 -80.348 1.00 40.56 321 ASN A N 1
ATOM 2554 C CA . ASN A 1 321 ? 11.814 29.567 -79.238 1.00 40.56 321 ASN A CA 1
ATOM 2555 C C . ASN A 1 321 ? 12.032 28.754 -77.954 1.00 40.56 321 ASN A C 1
ATOM 2557 O O . ASN A 1 321 ? 11.343 27.787 -77.636 1.00 40.56 321 ASN A O 1
ATOM 2561 N N . GLY A 1 322 ? 12.920 29.300 -77.116 1.00 46.91 322 GLY A N 1
ATOM 2562 C CA . GLY A 1 322 ? 12.920 29.073 -75.676 1.00 46.91 322 GLY A CA 1
ATOM 2563 C C . GLY A 1 322 ? 11.710 29.728 -75.004 1.00 46.91 322 GLY A C 1
ATOM 2564 O O . GLY A 1 322 ? 11.694 30.933 -74.767 1.00 46.91 322 GLY A O 1
ATOM 2565 N N . VAL A 1 323 ? 10.717 28.917 -74.643 1.00 47.78 323 VAL A N 1
ATOM 2566 C CA . VAL A 1 323 ? 9.639 29.305 -73.725 1.00 47.78 323 VAL A CA 1
ATOM 2567 C C . VAL A 1 323 ? 10.077 28.962 -72.300 1.00 47.78 323 VAL A C 1
ATOM 2569 O O . VAL A 1 323 ? 10.086 27.800 -71.889 1.00 47.78 323 VAL A O 1
ATOM 2572 N N . LYS A 1 324 ? 10.451 29.993 -71.532 1.00 52.31 324 LYS A N 1
ATOM 2573 C CA . LYS A 1 324 ? 10.595 29.927 -70.071 1.00 52.31 324 LYS A CA 1
ATOM 2574 C C . LYS A 1 324 ? 9.221 29.631 -69.460 1.00 52.31 324 LYS A C 1
ATOM 2576 O O . LYS A 1 324 ? 8.393 30.526 -69.339 1.00 52.31 324 LYS A O 1
ATOM 2581 N N . ARG A 1 325 ? 8.979 28.387 -69.042 1.00 50.06 325 ARG A N 1
ATOM 2582 C CA . ARG A 1 325 ? 7.866 28.056 -68.141 1.00 50.06 325 ARG A CA 1
ATOM 2583 C C . ARG A 1 325 ? 8.258 28.468 -66.720 1.00 50.06 325 ARG A C 1
ATOM 2585 O O . ARG A 1 325 ? 9.058 27.795 -66.074 1.00 50.06 325 ARG A O 1
ATOM 2592 N N . GLN A 1 326 ? 7.716 29.600 -66.272 1.00 49.50 326 GLN A N 1
ATOM 2593 C CA . GLN A 1 326 ? 7.647 29.974 -64.860 1.00 49.50 326 GLN A CA 1
ATOM 2594 C C . GLN A 1 326 ? 6.977 28.842 -64.078 1.00 49.50 326 GLN A C 1
ATOM 2596 O O . GLN A 1 326 ? 5.910 28.357 -64.450 1.00 49.50 326 GLN A O 1
ATOM 2601 N N . LYS A 1 327 ? 7.637 28.414 -63.006 1.00 54.72 327 LYS A N 1
ATOM 2602 C CA . LYS A 1 327 ? 7.088 27.495 -62.019 1.00 54.72 327 LYS A CA 1
ATOM 2603 C C . LYS A 1 327 ? 6.414 28.367 -60.961 1.00 54.72 327 LYS A C 1
ATOM 2605 O O . LYS A 1 327 ? 7.106 29.072 -60.236 1.00 54.72 327 LYS A O 1
ATOM 2610 N N . THR A 1 328 ? 5.088 28.380 -60.953 1.00 48.09 328 THR A N 1
ATOM 2611 C CA . THR A 1 328 ? 4.271 28.974 -59.895 1.00 48.09 328 THR A CA 1
ATOM 2612 C C . THR A 1 328 ? 4.533 28.227 -58.589 1.00 48.09 328 THR A C 1
ATOM 2614 O O . THR A 1 328 ? 4.353 27.011 -58.506 1.00 48.09 328 THR A O 1
ATOM 2617 N N . GLU A 1 329 ? 5.023 28.954 -57.588 1.00 52.25 329 GLU A N 1
ATOM 2618 C CA . GLU A 1 329 ? 4.999 28.538 -56.189 1.00 52.25 329 GLU A CA 1
ATOM 2619 C C . GLU A 1 329 ? 3.584 28.781 -55.660 1.00 52.25 329 GLU A C 1
ATOM 2621 O O . GLU A 1 329 ? 3.252 29.890 -55.254 1.00 52.25 329 GLU A O 1
ATOM 2626 N N . ASP A 1 330 ? 2.741 27.749 -55.687 1.00 52.66 330 ASP A N 1
ATOM 2627 C CA . ASP A 1 330 ? 1.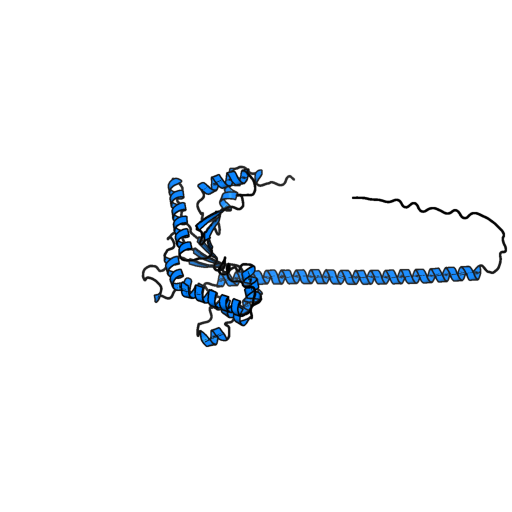520 27.752 -54.884 1.00 52.66 330 ASP A CA 1
ATOM 2628 C C . ASP A 1 330 ? 1.873 27.305 -53.468 1.00 52.66 330 ASP A C 1
ATOM 2630 O O . ASP A 1 330 ? 2.148 26.133 -53.187 1.00 52.66 330 ASP A O 1
ATOM 2634 N N . GLY A 1 331 ? 1.880 28.288 -52.572 1.00 54.72 331 GLY A N 1
ATOM 2635 C CA . GLY A 1 331 ? 1.826 28.065 -51.143 1.00 54.72 331 GLY A CA 1
ATOM 2636 C C . GLY A 1 331 ? 0.518 27.377 -50.761 1.00 54.72 331 GLY A C 1
ATOM 2637 O O . GLY A 1 331 ? -0.567 27.790 -51.157 1.00 54.72 331 GLY A O 1
ATOM 2638 N N . SER A 1 332 ? 0.619 26.355 -49.917 1.00 48.16 332 SER A N 1
ATOM 2639 C CA . SER A 1 332 ? -0.482 25.965 -49.041 1.00 48.16 332 SER A CA 1
ATOM 2640 C C . SER A 1 332 ? -0.003 26.087 -47.602 1.00 48.16 332 SER A C 1
ATOM 2642 O O . SER A 1 332 ? 0.668 25.225 -47.041 1.00 48.16 332 SER A O 1
ATOM 2644 N N . VAL A 1 333 ? -0.336 27.241 -47.032 1.00 55.06 333 VAL A N 1
ATOM 2645 C CA . VAL A 1 333 ? -0.515 27.415 -45.597 1.00 55.06 333 VAL A CA 1
ATOM 2646 C C . VAL A 1 333 ? -1.753 26.605 -45.226 1.00 55.06 333 VAL A C 1
ATOM 2648 O O . VAL A 1 333 ? -2.846 26.920 -45.690 1.00 55.06 333 VAL A O 1
ATOM 2651 N N . PHE A 1 334 ? -1.601 25.587 -44.386 1.00 51.12 334 PHE A N 1
ATOM 2652 C CA . PHE A 1 334 ? -2.699 25.110 -43.555 1.00 51.12 334 PHE A CA 1
ATOM 2653 C C . PHE A 1 334 ? -2.229 25.042 -42.106 1.00 51.12 334 PHE A C 1
ATOM 2655 O O . PHE A 1 334 ? -1.125 24.582 -41.816 1.00 51.12 334 PHE A O 1
ATOM 2662 N N . ARG A 1 335 ? -3.080 25.641 -41.273 1.00 53.53 335 ARG A N 1
ATOM 2663 C CA . ARG A 1 335 ? -2.973 25.857 -39.832 1.00 53.53 335 ARG A CA 1
ATOM 2664 C C . ARG A 1 335 ? -2.865 24.569 -39.035 1.00 53.53 335 ARG A C 1
ATOM 2666 O O . ARG A 1 335 ? -3.475 23.569 -39.474 1.00 53.53 335 ARG A O 1
#